Protein AF-0000000071818878 (afdb_homodimer)

Foldseek 3Di:
DPDQPQAFQLVVCVVVVADDPVLLVLQLLLVLVVLVVCVVQQKAQQADDRNQWTWHADDDPDDSNRTHIDGHDSPVMDHAPPPAWDQAADYDLLQFALCSVVSHTDGNLRVLSSSLQRLQCNHRVDGQFDDPDSVVSNVVLVVDPWRQGDDDPPDDPLSNVSSRQSNTNDSVSHDDSVRSNVSD/DPDQPQAFQLVVCVVVVADDPVLLVLQLLLVLVVLVVCVVQQKAQQADDRNQWTWHADDDPDDSNRTHIDGHDSPVMDHAPPPAWDQAADYDLLQFALCSVVSHTDGNLRVLSSSLQRLQCNHRVDGQFDDPDSVVSNVVLVVDPWRQGDDDPPDDPLSNVSSRQSNTNDSVSHDDSVRSNVSD

Structure (mmCIF, N/CA/C/O backbone):
data_AF-0000000071818878-model_v1
#
loop_
_entity.id
_entity.type
_entity.pdbx_description
1 polymer 'Protein kinase domain-containing protein'
#
loop_
_atom_site.group_PDB
_atom_site.id
_atom_site.type_symbol
_atom_site.label_atom_id
_atom_site.label_alt_id
_atom_site.label_comp_id
_atom_site.label_asym_id
_atom_site.label_entity_id
_atom_site.label_seq_id
_atom_site.pdbx_PDB_ins_code
_atom_site.Cartn_x
_atom_site.Cartn_y
_atom_site.Cartn_z
_atom_site.occupancy
_atom_site.B_iso_or_equiv
_atom_site.auth_seq_id
_atom_site.auth_comp_id
_atom_site.auth_asym_id
_atom_site.auth_atom_id
_atom_site.pdbx_PDB_model_num
ATOM 1 N N . LEU A 1 1 ? -0.279 2.195 26.828 1 41.28 1 LEU A N 1
ATOM 2 C CA . LEU A 1 1 ? -1.129 2.705 25.766 1 41.28 1 LEU A CA 1
ATOM 3 C C . LEU A 1 1 ? -1.953 3.895 26.25 1 41.28 1 LEU A C 1
ATOM 5 O O . LEU A 1 1 ? -2.756 3.766 27.172 1 41.28 1 LEU A O 1
ATOM 9 N N . GLN A 1 2 ? -1.245 5.055 26.281 1 55.84 2 GLN A N 1
ATOM 10 C CA . GLN A 1 2 ? -2.021 6.195 26.75 1 55.84 2 GLN A CA 1
ATOM 11 C C . GLN A 1 2 ? -3.324 6.34 25.969 1 55.84 2 GLN A C 1
ATOM 13 O O . GLN A 1 2 ? -3.326 6.254 24.734 1 55.84 2 GLN A O 1
ATOM 18 N N . PHE A 1 3 ? -4.379 6.047 26.641 1 70.12 3 PHE A N 1
ATOM 19 C CA . PHE A 1 3 ? -5.723 6.219 26.109 1 70.12 3 PHE A CA 1
ATOM 20 C C . PHE A 1 3 ? -5.918 7.629 25.562 1 70.12 3 PHE A C 1
ATOM 22 O O . PHE A 1 3 ? -5.559 8.609 26.234 1 70.12 3 PHE A O 1
ATOM 29 N N . CYS A 1 4 ? -5.977 7.746 24.25 1 79.94 4 CYS A N 1
ATOM 30 C CA . CYS A 1 4 ? -6.324 9.023 23.625 1 79.94 4 CYS A CA 1
ATOM 31 C C . CYS A 1 4 ? -7.836 9.219 23.609 1 79.94 4 CYS A C 1
ATOM 33 O O . CYS A 1 4 ? -8.57 8.375 23.094 1 79.94 4 CYS A O 1
ATOM 35 N N . ASN A 1 5 ? -8.258 10.273 24.281 1 84.94 5 ASN A N 1
ATOM 36 C CA . ASN A 1 5 ? -9.688 10.508 24.469 1 84.94 5 ASN A CA 1
ATOM 37 C C . ASN A 1 5 ? -10.203 11.617 23.562 1 84.94 5 ASN A C 1
ATOM 39 O O . ASN A 1 5 ? -11.359 12.023 23.672 1 84.94 5 ASN A O 1
ATOM 43 N N . GLY A 1 6 ? -9.414 12.156 22.672 1 90.06 6 GLY A N 1
ATOM 44 C CA . GLY A 1 6 ? -9.789 13.273 21.828 1 90.06 6 GLY A CA 1
ATOM 45 C C . GLY A 1 6 ? -10.094 12.867 20.391 1 90.06 6 GLY A C 1
ATOM 46 O O . GLY A 1 6 ? -10.391 13.719 19.547 1 90.06 6 GLY A O 1
ATOM 47 N N . GLY A 1 7 ? -10.062 11.586 20.109 1 94.38 7 GLY A N 1
ATOM 48 C CA . GLY A 1 7 ? -10.164 11.172 18.719 1 94.38 7 GLY A CA 1
ATOM 49 C C . GLY A 1 7 ? -8.898 11.43 17.938 1 94.38 7 GLY A C 1
ATOM 50 O O . GLY A 1 7 ? -7.816 11.555 18.5 1 94.38 7 GLY A O 1
ATOM 51 N N . ASP A 1 8 ? -9.094 11.422 16.625 1 97.38 8 ASP A N 1
ATOM 52 C CA . ASP A 1 8 ? -7.926 11.68 15.781 1 97.38 8 ASP A CA 1
ATOM 53 C C . ASP A 1 8 ? -8.008 13.062 15.148 1 97.38 8 ASP A C 1
ATOM 55 O O . ASP A 1 8 ? -8.984 13.789 15.352 1 97.38 8 ASP A O 1
ATOM 59 N N . LEU A 1 9 ? -7.004 13.453 14.484 1 98.12 9 LEU A N 1
ATOM 60 C CA . LEU A 1 9 ? -6.906 14.789 13.898 1 98.12 9 LEU A CA 1
ATOM 61 C C . LEU A 1 9 ? -7.988 15 12.844 1 98.12 9 LEU A C 1
ATOM 63 O O . LEU A 1 9 ? -8.461 16.125 12.648 1 98.12 9 LEU A O 1
ATOM 67 N N . SER A 1 10 ? -8.352 13.914 12.125 1 97.62 10 SER A N 1
ATOM 68 C CA . SER A 1 10 ? -9.438 14.039 11.164 1 97.62 10 SER A CA 1
ATOM 69 C C . SER A 1 10 ? -10.734 14.461 11.852 1 97.62 10 SER A C 1
ATOM 71 O O . SER A 1 10 ? -11.438 15.352 11.367 1 97.62 10 SER A O 1
ATOM 73 N N . ASP A 1 11 ? -11.039 13.82 12.984 1 96.5 11 ASP A N 1
ATOM 74 C CA . ASP A 1 11 ? -12.203 14.195 13.781 1 96.5 11 ASP A CA 1
ATOM 75 C C . ASP A 1 11 ? -12.117 15.656 14.219 1 96.5 11 ASP A C 1
ATOM 77 O O . ASP A 1 11 ? -13.102 16.391 14.117 1 96.5 11 ASP A O 1
ATOM 81 N N . TYR A 1 12 ? -11.023 15.977 14.711 1 96.81 12 TYR A N 1
ATOM 82 C CA . TYR A 1 12 ? -10.781 17.328 15.211 1 96.81 12 TYR A CA 1
ATOM 83 C C . TYR A 1 12 ? -10.977 18.359 14.102 1 96.81 12 TYR A C 1
ATOM 85 O O . TYR A 1 12 ? -11.625 19.391 14.305 1 96.81 12 TYR A O 1
ATOM 93 N N . LEU A 1 13 ? -10.477 18.094 12.914 1 97.06 13 LEU A N 1
ATOM 94 C CA . LEU A 1 13 ? -10.57 18.984 11.758 1 97.06 13 LEU A CA 1
ATOM 95 C C . LEU A 1 13 ? -12.016 19.078 11.273 1 97.06 13 LEU A C 1
ATOM 97 O O . LEU A 1 13 ? -12.453 20.156 10.844 1 97.06 13 LEU A O 1
ATOM 101 N N . GLN A 1 14 ? -12.625 17.953 11.289 1 95.94 14 GLN A N 1
ATOM 102 C CA . GLN A 1 14 ? -14.023 17.969 10.891 1 95.94 14 GLN A CA 1
ATOM 103 C C . GLN A 1 14 ? -14.836 18.906 11.773 1 95.94 14 GLN A C 1
ATOM 105 O O . GLN A 1 14 ? -15.727 19.625 11.289 1 95.94 14 GLN A O 1
ATOM 110 N N . ASP A 1 15 ? -14.508 18.922 13.008 1 95.88 15 ASP A N 1
ATOM 111 C CA . ASP A 1 15 ? -15.195 19.766 13.977 1 95.88 15 ASP A CA 1
ATOM 112 C C . ASP A 1 15 ? -14.836 21.234 13.781 1 95.88 15 ASP A C 1
ATOM 114 O O . ASP A 1 15 ? -15.695 22.109 13.883 1 95.88 15 ASP A O 1
ATOM 118 N N . LYS A 1 16 ? -13.617 21.516 13.477 1 97.06 16 LYS A N 1
ATOM 119 C CA . LYS A 1 16 ? -13.109 22.891 13.477 1 97.06 16 LYS A CA 1
ATOM 120 C C . LYS A 1 16 ? -13.172 23.5 12.078 1 97.06 16 LYS A C 1
ATOM 122 O O . LYS A 1 16 ? -13.148 24.719 11.93 1 97.06 16 LYS A O 1
ATOM 127 N N . GLY A 1 17 ? -13.188 22.641 11.07 1 97.44 17 GLY A N 1
ATOM 128 C CA . GLY A 1 17 ? -13.062 23.094 9.695 1 97.44 17 GLY A CA 1
ATOM 129 C C . GLY A 1 17 ? -11.633 23.359 9.273 1 97.44 17 GLY A C 1
ATOM 130 O O . GLY A 1 17 ? -11.102 22.656 8.406 1 97.44 17 GLY A O 1
ATOM 131 N N . THR A 1 18 ? -11.031 24.344 9.922 1 98.25 18 THR A N 1
ATOM 132 C CA . THR A 1 18 ? -9.617 24.672 9.773 1 98.25 18 THR A CA 1
ATOM 133 C C . THR A 1 18 ? -8.977 24.953 11.133 1 98.25 18 THR A C 1
ATOM 135 O O . THR A 1 18 ? -9.672 25.031 12.141 1 98.25 18 THR A O 1
ATOM 138 N N . LEU A 1 19 ? -7.691 25.016 11.094 1 98.31 19 LEU A N 1
ATOM 139 C CA . LEU A 1 19 ? -6.961 25.328 12.32 1 98.31 19 LEU A CA 1
ATOM 140 C C . LEU A 1 19 ? -6.16 26.625 12.148 1 98.31 19 LEU A C 1
ATOM 142 O O . LEU A 1 19 ? -5.707 26.938 11.047 1 98.31 19 LEU A O 1
ATOM 146 N N . SER A 1 20 ? -5.973 27.297 13.273 1 98.12 20 SER A N 1
ATOM 147 C CA . SER A 1 20 ? -5.094 28.469 13.266 1 98.12 20 SER A CA 1
ATOM 148 C C . SER A 1 20 ? -3.641 28.062 13.055 1 98.12 20 SER A C 1
ATOM 150 O O . SER A 1 20 ? -3.254 26.938 13.375 1 98.12 20 SER A O 1
ATOM 152 N N . GLU A 1 21 ? -2.887 28.953 12.531 1 97.88 21 GLU A N 1
ATOM 153 C CA . GLU A 1 21 ? -1.468 28.672 12.336 1 97.88 21 GLU A CA 1
ATOM 154 C C . GLU A 1 21 ? -0.782 28.359 13.664 1 97.88 21 GLU A C 1
ATOM 156 O O . GLU A 1 21 ? 0.142 27.547 13.711 1 97.88 21 GLU A O 1
ATOM 161 N N . GLU A 1 22 ? -1.217 29.016 14.664 1 97.12 22 GLU A N 1
ATOM 162 C CA . GLU A 1 22 ? -0.656 28.75 15.992 1 97.12 22 GLU A CA 1
ATOM 163 C C . GLU 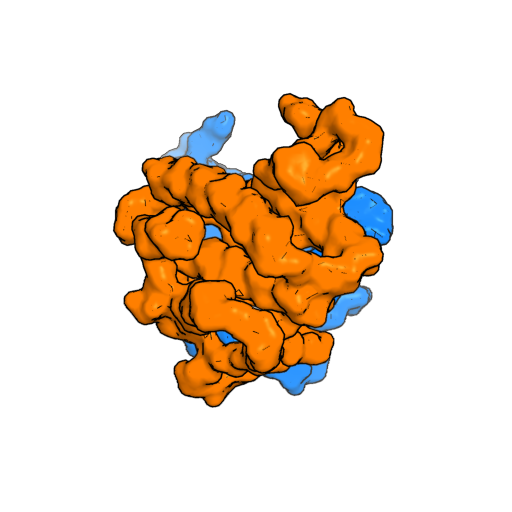A 1 22 ? -0.9 27.297 16.422 1 97.12 22 GLU A C 1
ATOM 165 O O . GLU A 1 22 ? 0.01 26.625 16.906 1 97.12 22 GLU A O 1
ATOM 170 N N . THR A 1 23 ? -2.117 26.828 16.25 1 97.88 23 THR A N 1
ATOM 171 C CA . THR A 1 23 ? -2.459 25.438 16.562 1 97.88 23 THR A CA 1
ATOM 172 C C . THR A 1 23 ? -1.651 24.484 15.688 1 97.88 23 THR A C 1
ATOM 174 O O . THR A 1 23 ? -1.087 23.516 16.188 1 97.88 23 THR A O 1
ATOM 177 N N . ILE A 1 24 ? -1.578 24.828 14.414 1 98.12 24 ILE A N 1
ATOM 178 C CA . ILE A 1 24 ? -0.831 24 13.469 1 98.12 24 ILE A CA 1
ATOM 179 C C . ILE A 1 24 ? 0.625 23.891 13.922 1 98.12 24 ILE A C 1
ATOM 181 O O . ILE A 1 24 ? 1.188 22.797 13.969 1 98.12 24 ILE A O 1
ATOM 185 N N . ARG A 1 25 ? 1.175 24.984 14.281 1 96 25 ARG A N 1
ATOM 186 C CA . ARG A 1 25 ? 2.566 25.016 14.719 1 96 25 ARG A CA 1
ATOM 187 C C . ARG A 1 25 ? 2.758 24.172 15.977 1 96 25 ARG A C 1
ATOM 189 O O . ARG A 1 25 ? 3.742 23.438 16.094 1 96 25 ARG A O 1
ATOM 196 N N . THR A 1 26 ? 1.869 24.266 16.875 1 96.69 26 THR A N 1
ATOM 197 C CA . THR A 1 26 ? 1.923 23.484 18.109 1 96.69 26 THR A CA 1
ATOM 198 C C . THR A 1 26 ? 1.902 21.984 17.812 1 96.69 26 THR A C 1
ATOM 200 O O . THR A 1 26 ? 2.713 21.234 18.344 1 96.69 26 THR A O 1
ATOM 203 N N . PHE A 1 27 ? 1.017 21.578 16.953 1 97.31 27 PHE A N 1
ATOM 204 C CA . PHE A 1 27 ? 0.9 20.172 16.594 1 97.31 27 PHE A CA 1
ATOM 205 C C . PHE A 1 27 ? 2.125 19.719 15.812 1 97.31 27 PHE A C 1
ATOM 207 O O . PHE A 1 27 ? 2.652 18.625 16.062 1 97.31 27 PHE A O 1
ATOM 214 N N . LEU A 1 28 ? 2.58 20.578 14.922 1 96.31 28 LEU A N 1
ATOM 215 C CA . LEU A 1 28 ? 3.693 20.219 14.047 1 96.31 28 LEU A CA 1
ATOM 216 C C . LEU A 1 28 ? 4.969 20.016 14.859 1 96.31 28 LEU A C 1
ATOM 218 O O . LEU A 1 28 ? 5.797 19.172 14.516 1 96.31 28 LEU A O 1
ATOM 222 N N . LYS A 1 29 ? 5.188 20.812 15.852 1 95.62 29 LYS A N 1
ATOM 223 C CA . LYS A 1 29 ? 6.355 20.641 16.719 1 95.62 29 LYS A CA 1
ATOM 224 C C . LYS A 1 29 ? 6.371 19.25 17.344 1 95.62 29 LYS A C 1
ATOM 226 O O . LYS A 1 29 ? 7.418 18.594 17.391 1 95.62 29 LYS A O 1
ATOM 231 N N . GLN A 1 30 ? 5.246 18.781 17.781 1 96.31 30 GLN A N 1
ATOM 232 C CA . GLN A 1 30 ? 5.137 17.453 18.375 1 96.31 30 GLN A CA 1
ATOM 233 C C . GLN A 1 30 ? 5.355 16.359 17.328 1 96.31 30 GLN A C 1
ATOM 235 O O . GLN A 1 30 ? 6.086 15.398 17.562 1 96.31 30 GLN A O 1
ATOM 240 N N . ILE A 1 31 ? 4.754 16.562 16.188 1 96.88 31 ILE A N 1
ATOM 241 C CA . ILE A 1 31 ? 4.879 15.594 15.109 1 96.88 31 ILE A CA 1
ATOM 242 C C . ILE A 1 31 ? 6.336 15.508 14.656 1 96.88 31 ILE A C 1
ATOM 244 O O . ILE A 1 31 ? 6.863 14.422 14.422 1 96.88 31 ILE A O 1
ATOM 248 N N . ALA A 1 32 ? 6.938 16.703 14.57 1 95.81 32 ALA A N 1
ATOM 249 C CA . ALA A 1 32 ? 8.344 16.75 14.164 1 95.81 32 ALA A CA 1
ATOM 250 C C . ALA A 1 32 ? 9.219 15.961 15.141 1 95.81 32 ALA A C 1
ATOM 252 O O . ALA A 1 32 ? 10.125 15.242 14.719 1 95.81 32 ALA A O 1
ATOM 253 N N . SER A 1 33 ? 9.008 16.094 16.359 1 95.12 33 SER A N 1
ATOM 254 C CA . SER A 1 33 ? 9.773 15.359 17.375 1 95.12 33 SER A CA 1
ATOM 255 C C . SER A 1 33 ? 9.594 13.852 17.219 1 95.12 33 SER A C 1
ATOM 257 O O . SER A 1 33 ? 10.57 13.102 17.25 1 95.12 33 SER A O 1
ATOM 259 N N . ALA A 1 34 ? 8.336 13.469 17.062 1 95.81 34 ALA A N 1
ATOM 260 C CA . ALA A 1 34 ? 8.047 12.055 16.859 1 95.81 34 ALA A CA 1
ATOM 261 C C . ALA A 1 34 ? 8.703 11.523 15.594 1 95.81 34 ALA A C 1
ATOM 263 O O . ALA A 1 34 ? 9.297 10.445 15.594 1 95.81 34 ALA A O 1
ATOM 264 N N . MET A 1 35 ? 8.664 12.297 14.547 1 95.69 35 MET A N 1
ATOM 265 C CA . MET A 1 35 ? 9.227 11.906 13.258 1 95.69 35 MET A CA 1
ATOM 266 C C . MET A 1 35 ? 10.742 11.781 13.344 1 95.69 35 MET A C 1
ATOM 268 O O . MET A 1 35 ? 11.336 10.914 12.695 1 95.69 35 MET A O 1
ATOM 272 N N . ARG A 1 36 ? 11.32 12.656 14.055 1 93.31 36 ARG A N 1
ATOM 273 C CA . ARG A 1 36 ? 12.766 12.586 14.242 1 93.31 36 ARG A CA 1
ATOM 274 C C . ARG A 1 36 ? 13.172 11.281 14.914 1 93.31 36 ARG A C 1
ATOM 276 O O . ARG A 1 36 ? 14.172 10.664 14.531 1 93.31 36 ARG A O 1
ATOM 283 N N . ILE A 1 37 ? 12.43 10.867 15.875 1 94.81 37 ILE A N 1
ATOM 284 C CA . ILE A 1 37 ? 12.703 9.609 16.562 1 94.81 37 ILE A CA 1
ATOM 285 C C . ILE A 1 37 ? 12.57 8.445 15.586 1 94.81 37 ILE A C 1
ATOM 287 O O . ILE A 1 37 ? 13.453 7.578 15.523 1 94.81 37 ILE A O 1
ATOM 291 N N . LEU A 1 38 ? 11.5 8.43 14.805 1 95.75 38 LEU A N 1
ATOM 292 C CA . LEU A 1 38 ? 11.312 7.371 13.812 1 95.75 38 LEU A CA 1
ATOM 293 C C . LEU A 1 38 ? 12.461 7.348 12.82 1 95.75 38 LEU A C 1
ATOM 295 O O . LEU A 1 38 ? 13.016 6.285 12.523 1 95.75 38 LEU A O 1
ATOM 299 N N . HIS A 1 39 ? 12.781 8.492 12.352 1 94.06 39 HIS A N 1
ATOM 300 C CA . HIS A 1 39 ? 13.852 8.609 11.359 1 94.06 39 HIS A CA 1
ATOM 301 C C . HIS A 1 39 ? 15.18 8.102 11.914 1 94.06 39 HIS A C 1
ATOM 303 O O . HIS A 1 39 ? 15.922 7.406 11.211 1 94.06 39 HIS A O 1
ATOM 309 N N . SER A 1 40 ? 15.469 8.445 13.094 1 94.44 40 SER A N 1
ATOM 310 C CA . SER A 1 40 ? 16.734 8.047 13.711 1 94.44 40 SER A CA 1
ATOM 311 C C . SER A 1 40 ? 16.812 6.535 13.867 1 94.44 40 SER A C 1
ATOM 313 O O . SER A 1 40 ? 17.906 5.977 13.93 1 94.44 40 SER A O 1
ATOM 315 N N . LYS A 1 41 ? 15.695 5.895 13.93 1 95.56 41 LYS A N 1
ATOM 316 C CA . LYS A 1 41 ? 15.641 4.441 14.086 1 95.56 41 LYS A CA 1
ATOM 317 C C . LYS A 1 41 ? 15.492 3.752 12.727 1 95.56 41 LYS A C 1
ATOM 319 O O . LYS A 1 41 ? 15.359 2.529 12.664 1 95.56 41 LYS A O 1
ATOM 324 N N . GLY A 1 42 ? 15.359 4.578 11.641 1 95.69 42 GLY A N 1
ATOM 325 C CA . GLY A 1 42 ? 15.219 4.031 10.305 1 95.69 42 GLY A CA 1
ATOM 326 C C . GLY A 1 42 ? 13.805 3.561 9.992 1 95.69 42 GLY A C 1
ATOM 327 O O . GLY A 1 42 ? 13.609 2.691 9.141 1 95.69 42 GLY A O 1
ATOM 328 N N . ILE A 1 43 ? 12.852 4.109 10.719 1 96.75 43 ILE A N 1
ATOM 329 C CA . ILE A 1 43 ? 11.461 3.686 10.547 1 96.75 43 ILE A CA 1
ATOM 330 C C . ILE A 1 43 ? 10.742 4.648 9.602 1 96.75 43 ILE A C 1
ATOM 332 O O . ILE A 1 43 ? 10.781 5.863 9.797 1 96.75 43 ILE A O 1
ATOM 336 N N . ILE A 1 44 ? 10.156 4.141 8.594 1 97.12 44 ILE A N 1
ATOM 337 C CA . ILE A 1 44 ? 9.234 4.883 7.738 1 97.12 44 ILE A CA 1
ATOM 338 C C . ILE A 1 44 ? 7.797 4.465 8.047 1 97.12 44 ILE A C 1
ATOM 340 O O . ILE A 1 44 ? 7.5 3.273 8.148 1 97.12 44 ILE A O 1
ATOM 344 N N . HIS A 1 45 ? 6.902 5.395 8.266 1 97.69 45 HIS A N 1
ATOM 345 C CA . HIS A 1 45 ? 5.531 5.102 8.68 1 97.69 45 HIS A CA 1
ATOM 346 C C . HIS A 1 45 ? 4.695 4.621 7.496 1 97.69 45 HIS A C 1
ATOM 348 O O . HIS A 1 45 ? 4.027 3.588 7.586 1 97.69 45 HIS A O 1
ATOM 354 N N . ARG A 1 46 ? 4.715 5.414 6.359 1 96.94 46 ARG A N 1
ATOM 355 C CA . ARG A 1 46 ? 4.191 5.078 5.039 1 96.94 46 ARG A CA 1
ATOM 356 C C . ARG A 1 46 ? 2.674 5.238 4.996 1 96.94 46 ARG A C 1
ATOM 358 O O . ARG A 1 46 ? 2.045 4.969 3.969 1 96.94 46 ARG A O 1
ATOM 365 N N . ASP A 1 47 ? 2.033 5.789 6.055 1 96.81 47 ASP A N 1
ATOM 366 C CA . ASP A 1 47 ? 0.601 6.066 6.027 1 96.81 47 ASP A CA 1
ATOM 367 C C . ASP A 1 47 ? 0.242 7.188 7.004 1 96.81 47 ASP A C 1
ATOM 369 O O . ASP A 1 47 ? -0.748 7.094 7.73 1 96.81 47 ASP A O 1
ATOM 373 N N . LEU A 1 48 ? 1.049 8.195 7.074 1 97.94 48 LEU A N 1
ATOM 374 C CA . LEU A 1 48 ? 0.709 9.383 7.852 1 97.94 48 LEU A CA 1
ATOM 375 C C . LEU A 1 48 ? -0.466 10.125 7.223 1 97.94 48 LEU A C 1
ATOM 377 O O . LEU A 1 48 ? -0.459 10.406 6.023 1 97.94 48 LEU A O 1
ATOM 381 N N . LYS A 1 49 ? -1.411 10.289 7.996 1 97.69 49 LYS A N 1
ATOM 382 C CA . LYS A 1 49 ? -2.654 10.977 7.664 1 97.69 49 LYS A CA 1
ATOM 383 C C . LYS A 1 49 ? -3.377 11.445 8.93 1 97.69 49 LYS A C 1
ATOM 385 O O . LYS A 1 49 ? -3.035 11.016 10.031 1 97.69 49 LYS A O 1
ATOM 390 N N . PRO A 1 50 ? -4.375 12.367 8.789 1 98.31 50 PRO A N 1
ATOM 391 C CA . PRO A 1 50 ? -5.031 12.891 9.992 1 98.31 50 PRO A CA 1
ATOM 392 C C . PRO A 1 50 ? -5.652 11.789 10.852 1 98.31 50 PRO A C 1
ATOM 394 O O . PRO A 1 50 ? -5.637 11.883 12.086 1 98.31 50 PRO A O 1
ATOM 397 N N . GLN A 1 51 ? -6.078 10.695 10.195 1 96.69 51 GLN A N 1
ATOM 398 C CA . GLN A 1 51 ? -6.734 9.609 10.914 1 96.69 51 GLN A CA 1
ATOM 399 C C . GLN A 1 51 ? -5.742 8.852 11.797 1 96.69 51 GLN A C 1
ATOM 401 O O . GLN A 1 51 ? -6.145 8.141 12.719 1 96.69 51 GLN A O 1
ATOM 406 N N . ASN A 1 52 ? -4.445 8.992 11.461 1 96.94 52 ASN A N 1
ATOM 407 C CA . ASN A 1 52 ? -3.426 8.266 12.211 1 96.94 52 ASN A CA 1
ATOM 408 C C . ASN A 1 52 ? -2.689 9.172 13.188 1 96.94 52 ASN A C 1
ATOM 410 O O . ASN A 1 52 ? -1.598 8.836 13.648 1 96.94 52 ASN A O 1
ATOM 414 N N . LEU A 1 53 ? -3.219 10.344 13.508 1 98.19 53 LEU A N 1
ATOM 415 C CA . LEU A 1 53 ? -2.736 11.273 14.523 1 98.19 53 LEU A CA 1
ATOM 416 C C . LEU A 1 53 ? -3.77 11.453 15.633 1 98.19 53 LEU A C 1
ATOM 418 O O . LEU A 1 53 ? -4.742 12.195 15.469 1 98.19 53 LEU A O 1
ATOM 422 N N . LEU A 1 54 ? -3.484 10.797 16.781 1 97.44 54 LEU A N 1
ATOM 423 C CA . LEU A 1 54 ? -4.426 10.805 17.891 1 97.44 54 LEU A CA 1
ATOM 424 C C . LEU A 1 54 ? -4.227 12.031 18.766 1 97.44 54 LEU A C 1
ATOM 426 O O . LEU A 1 54 ? -3.096 12.484 18.969 1 97.44 54 LEU A O 1
ATOM 430 N N . LEU A 1 55 ? -5.309 12.531 19.203 1 97.31 55 LEU A N 1
ATOM 431 C CA . LEU A 1 55 ? -5.285 13.656 20.125 1 97.31 55 LEU A CA 1
ATOM 432 C C . LEU A 1 55 ? -5.57 13.18 21.547 1 97.31 55 LEU A C 1
ATOM 434 O O . LEU A 1 55 ? -6.59 12.539 21.797 1 97.31 55 LEU A O 1
ATOM 438 N N . CYS A 1 56 ? -4.594 13.562 22.406 1 96.5 56 CYS A N 1
ATOM 439 C CA . CYS A 1 56 ? -4.707 13.172 23.797 1 96.5 56 CYS A CA 1
ATOM 440 C C . CYS A 1 56 ? -4.676 14.391 24.719 1 96.5 56 CYS A C 1
ATOM 442 O O . CYS A 1 56 ? -3.867 15.297 24.516 1 96.5 56 CYS A O 1
ATOM 444 N N . TYR A 1 57 ? -5.598 14.398 25.609 1 95.12 57 TYR A N 1
ATOM 445 C CA . TYR A 1 57 ? -5.598 15.461 26.594 1 95.12 57 TYR A CA 1
ATOM 446 C C . TYR A 1 57 ? -6.262 15 27.891 1 95.12 57 TYR A C 1
ATOM 448 O O . TYR A 1 57 ? -7.035 14.039 27.891 1 95.12 57 TYR A O 1
ATOM 456 N N . ASN A 1 58 ? -5.902 15.703 29.016 1 93 58 ASN A N 1
ATOM 457 C CA . ASN A 1 58 ? -6.391 15.297 30.328 1 93 58 ASN A CA 1
ATOM 458 C C . ASN A 1 58 ? -7.262 16.375 30.969 1 93 58 ASN A C 1
ATOM 460 O O . ASN A 1 58 ? -7.559 16.312 32.156 1 93 58 ASN A O 1
ATOM 464 N N . VAL A 1 59 ? -7.59 17.359 30.25 1 92.88 59 VAL A N 1
ATOM 465 C CA . VAL A 1 59 ? -8.43 18.422 30.781 1 92.88 59 VAL A CA 1
ATOM 466 C C . VAL A 1 59 ? -9.742 18.484 30 1 92.88 59 VAL A C 1
ATOM 468 O O . VAL A 1 59 ? -9.82 18.016 28.859 1 92.88 59 VAL A O 1
ATOM 471 N N . LYS A 1 60 ? -10.742 19.047 30.781 1 89 60 LYS A N 1
ATOM 472 C CA . LYS A 1 60 ? -12.016 19.297 30.125 1 89 60 LYS A CA 1
ATOM 473 C C . LYS A 1 60 ? -11.922 20.484 29.172 1 89 60 LYS A C 1
ATOM 475 O O . LYS A 1 60 ? -11.305 21.5 29.516 1 89 60 LYS A O 1
ATOM 480 N N . ASN A 1 61 ? -12.227 20.406 27.969 1 91.69 61 ASN A N 1
ATOM 481 C CA . ASN A 1 61 ? -12.219 21.469 26.969 1 91.69 61 ASN A CA 1
ATOM 482 C C . ASN A 1 61 ? -10.805 21.922 26.656 1 91.69 61 ASN A C 1
ATOM 484 O O . ASN A 1 61 ? -10.445 23.078 26.906 1 91.69 61 ASN A O 1
ATOM 488 N N . PRO A 1 62 ? -10.078 21.188 26.188 1 95.38 62 PRO A N 1
ATOM 489 C CA . PRO A 1 62 ? -8.656 21.469 25.984 1 95.38 62 PRO A CA 1
ATOM 490 C C . PRO A 1 62 ? -8.414 22.578 24.969 1 95.38 62 PRO A C 1
ATOM 492 O O . PRO A 1 62 ? -9.133 22.688 23.969 1 95.38 62 PRO A O 1
ATOM 495 N N . THR A 1 63 ? -7.422 23.438 25.375 1 95.81 63 THR A N 1
ATOM 496 C CA . THR A 1 63 ? -6.844 24.312 24.359 1 95.81 63 THR A CA 1
ATOM 497 C C . THR A 1 63 ? -5.824 23.547 23.516 1 95.81 63 THR A C 1
ATOM 499 O O . THR A 1 63 ? -5.406 22.453 23.875 1 95.81 63 THR A O 1
ATOM 502 N N . PRO A 1 64 ? -5.457 24.062 22.375 1 95.38 64 PRO A N 1
ATOM 503 C CA . PRO A 1 64 ? -4.465 23.375 21.547 1 95.38 64 PRO A CA 1
ATOM 504 C C . PRO A 1 64 ? -3.178 23.062 22.312 1 95.38 64 PRO A C 1
ATOM 506 O O . PRO A 1 64 ? -2.557 22.031 22.094 1 95.38 64 PRO A O 1
ATOM 509 N N . SER A 1 65 ? -2.865 23.938 23.203 1 95.38 65 SER A N 1
ATOM 510 C CA . SER A 1 65 ? -1.643 23.734 23.984 1 95.38 65 SER A CA 1
ATOM 511 C C . SER A 1 65 ? -1.786 22.578 24.953 1 95.38 65 SER A C 1
ATOM 513 O O . SER A 1 65 ? -0.789 22.047 25.453 1 95.38 65 SER A O 1
ATOM 515 N N . ASP A 1 66 ? -3.021 22.109 25.203 1 96.38 66 ASP A N 1
ATOM 516 C CA . ASP A 1 66 ? -3.297 21 26.109 1 96.38 66 ASP A CA 1
ATOM 517 C C . ASP A 1 66 ? -3.275 19.672 25.359 1 96.38 66 ASP A C 1
ATOM 519 O O . ASP A 1 66 ? -3.246 18.594 25.984 1 96.38 66 ASP A O 1
ATOM 523 N N . ILE A 1 67 ? -3.27 19.797 24.125 1 97.06 67 ILE A N 1
ATOM 524 C CA . ILE A 1 67 ? -3.465 18.609 23.312 1 97.06 67 ILE A CA 1
ATOM 525 C C . ILE A 1 67 ? -2.111 17.984 22.953 1 97.06 67 ILE A C 1
ATOM 527 O O . ILE A 1 67 ? -1.218 18.672 22.469 1 97.06 67 ILE A O 1
ATOM 531 N N . LYS A 1 68 ? -1.963 16.734 23.25 1 96.81 68 LYS A N 1
ATOM 532 C CA . LYS A 1 68 ? -0.813 15.93 22.828 1 96.81 68 LYS A CA 1
ATOM 533 C C . LYS A 1 68 ? -1.147 15.086 21.609 1 96.81 68 LYS A C 1
ATOM 535 O O . LYS A 1 68 ? -2.184 14.422 21.562 1 96.81 68 LYS A O 1
ATOM 540 N N . ILE A 1 69 ? -0.269 15.07 20.641 1 97.38 69 ILE A N 1
ATOM 541 C CA . ILE A 1 69 ? -0.446 14.305 19.406 1 97.38 69 ILE A CA 1
ATOM 542 C C . ILE A 1 69 ? 0.369 13.016 19.484 1 97.38 69 ILE A C 1
ATOM 544 O O . ILE A 1 69 ? 1.537 13.031 19.875 1 97.38 69 ILE A O 1
ATOM 548 N N . LYS A 1 70 ? -0.222 11.93 19.125 1 96.62 70 LYS A N 1
ATOM 549 C CA . LYS A 1 70 ? 0.475 10.648 19.047 1 96.62 70 LYS A CA 1
ATOM 550 C C . LYS A 1 70 ? 0.286 10.008 17.672 1 96.62 70 LYS A C 1
ATOM 552 O O . LYS A 1 70 ? -0.839 9.914 17.188 1 96.62 70 LYS A O 1
ATOM 557 N N . ILE A 1 71 ? 1.353 9.68 17.062 1 97.19 71 ILE A N 1
ATOM 558 C CA . ILE A 1 71 ? 1.279 8.945 15.805 1 97.19 71 ILE A CA 1
ATOM 559 C C . ILE A 1 71 ? 0.792 7.52 16.062 1 97.19 71 ILE A C 1
ATOM 561 O O . ILE A 1 71 ? 1.294 6.844 16.969 1 97.19 71 ILE A O 1
ATOM 565 N N . ALA A 1 72 ? -0.21 7.184 15.336 1 94.5 72 ALA A N 1
ATOM 566 C CA . ALA A 1 72 ? -0.791 5.859 15.531 1 94.5 72 ALA A CA 1
ATOM 567 C C . ALA A 1 72 ? -0.786 5.059 14.227 1 94.5 72 ALA A C 1
ATOM 569 O O . ALA A 1 72 ? -0.38 5.57 13.18 1 94.5 72 ALA A O 1
ATOM 570 N N . ASP A 1 73 ? -1.173 3.771 14.297 1 90.31 73 ASP A N 1
ATOM 571 C CA . ASP A 1 73 ? -1.319 2.838 13.188 1 90.31 73 ASP A CA 1
ATOM 572 C C . ASP A 1 73 ? 0.003 2.654 12.445 1 90.31 73 ASP A C 1
ATOM 574 O O . ASP A 1 73 ? 0.233 3.283 11.406 1 90.31 73 ASP A O 1
ATOM 578 N N . PHE A 1 74 ? 0.856 1.724 12.852 1 93.44 74 PHE A N 1
ATOM 579 C CA . PHE A 1 74 ? 2.137 1.406 12.227 1 93.44 74 PHE A CA 1
ATOM 580 C C . PHE A 1 74 ? 2.021 0.159 11.359 1 93.44 74 PHE A C 1
ATOM 582 O O . PHE A 1 74 ? 3.012 -0.54 11.133 1 93.44 74 PHE A O 1
ATOM 589 N N . GLY A 1 75 ? 0.886 -0.058 10.875 1 90.19 75 GLY A N 1
ATOM 590 C CA . GLY A 1 75 ? 0.596 -1.247 10.094 1 90.19 75 GLY A CA 1
ATOM 591 C C . GLY A 1 75 ? 1.381 -1.312 8.797 1 90.19 75 GLY A C 1
ATOM 592 O O . GLY A 1 75 ? 1.674 -2.398 8.297 1 90.19 75 GLY A O 1
ATOM 593 N N . PHE A 1 76 ? 1.77 -0.174 8.219 1 93 76 PHE A N 1
ATOM 594 C CA . PHE A 1 76 ? 2.523 -0.119 6.973 1 93 76 PHE A CA 1
ATOM 595 C C . PHE A 1 76 ? 3.986 0.219 7.238 1 93 76 PHE A C 1
ATOM 597 O O . PHE A 1 76 ? 4.801 0.235 6.312 1 93 76 PHE A O 1
ATOM 604 N N . ALA A 1 77 ? 4.277 0.405 8.5 1 95.06 77 ALA A N 1
ATOM 605 C CA . ALA A 1 77 ? 5.629 0.853 8.82 1 95.06 77 ALA A CA 1
ATOM 606 C C . ALA A 1 77 ? 6.652 -0.245 8.547 1 95.06 77 ALA A C 1
ATOM 608 O O . ALA A 1 77 ? 6.32 -1.433 8.57 1 95.06 77 ALA A O 1
ATOM 609 N N . ARG A 1 78 ? 7.809 0.158 8.242 1 93.19 78 ARG A N 1
ATOM 610 C CA . ARG A 1 78 ? 8.922 -0.77 8.078 1 93.19 78 ARG A CA 1
ATOM 611 C C . ARG A 1 78 ? 10.242 -0.121 8.484 1 93.19 78 ARG A C 1
ATOM 613 O O . ARG A 1 78 ? 10.359 1.106 8.484 1 93.19 78 ARG A O 1
ATOM 620 N N . ILE A 1 79 ? 11.141 -0.92 8.859 1 94.25 79 ILE A N 1
ATOM 621 C CA . ILE A 1 79 ? 12.5 -0.456 9.133 1 94.25 79 ILE A CA 1
ATOM 622 C C . ILE A 1 79 ? 13.305 -0.422 7.836 1 94.25 79 ILE A C 1
ATOM 624 O O . ILE A 1 79 ? 13.32 -1.398 7.082 1 94.25 79 ILE A O 1
ATOM 628 N N . LEU A 1 80 ? 13.812 0.667 7.57 1 93.31 80 LEU A N 1
ATOM 629 C CA . LEU A 1 80 ? 14.688 0.826 6.41 1 93.31 80 LEU A CA 1
ATOM 630 C C . LEU A 1 80 ? 16.141 0.99 6.844 1 93.31 80 LEU A C 1
ATOM 632 O O . LEU A 1 80 ? 16.547 2.072 7.277 1 93.31 80 LEU A O 1
ATOM 636 N N . PRO A 1 81 ? 16.844 -0.097 6.723 1 87.19 81 PRO A N 1
ATOM 637 C CA . PRO A 1 81 ? 18.281 0.073 6.992 1 87.19 81 PRO A CA 1
ATOM 638 C C . PRO A 1 81 ? 18.891 1.225 6.203 1 87.19 81 PRO A C 1
ATOM 640 O O . PRO A 1 81 ? 18.328 1.663 5.199 1 87.19 81 PRO A O 1
ATOM 643 N N . GLU A 1 82 ? 20.047 1.634 6.637 1 85.94 82 GLU A N 1
ATOM 644 C CA . GLU A 1 82 ? 20.734 2.746 5.988 1 85.94 82 GLU A CA 1
ATOM 645 C C . GLU A 1 82 ? 20.984 2.459 4.508 1 85.94 82 GLU A C 1
ATOM 647 O O . GLU A 1 82 ? 21.359 1.345 4.141 1 85.94 82 GLU A O 1
ATOM 652 N N . ASN A 1 83 ? 20.625 3.357 3.666 1 85.62 83 ASN A N 1
ATOM 653 C CA . ASN A 1 83 ? 20.875 3.316 2.229 1 85.62 83 ASN A CA 1
ATOM 654 C C . ASN A 1 83 ? 19.938 2.338 1.527 1 85.62 83 ASN A C 1
ATOM 656 O O . ASN A 1 83 ? 20.25 1.842 0.442 1 85.62 83 ASN A O 1
ATOM 660 N N . THR A 1 84 ? 18.969 1.98 2.254 1 90.25 84 THR A N 1
ATOM 661 C CA . THR A 1 84 ? 17.969 1.143 1.591 1 90.25 84 THR A CA 1
ATOM 662 C C . THR A 1 84 ? 16.703 1.938 1.296 1 90.25 84 THR A C 1
ATOM 664 O O . THR A 1 84 ? 16.5 3.01 1.864 1 90.25 84 THR A O 1
ATOM 667 N N . MET A 1 85 ? 16.016 1.441 0.26 1 90.88 85 MET A N 1
ATOM 668 C CA . MET A 1 85 ? 14.766 2.064 -0.17 1 90.88 85 MET A CA 1
ATOM 669 C C . MET A 1 85 ? 13.625 1.047 -0.187 1 90.88 85 MET A C 1
ATOM 671 O O . MET A 1 85 ? 13.867 -0.157 -0.296 1 90.88 85 MET A O 1
ATOM 675 N N . ALA A 1 86 ? 12.453 1.594 0.087 1 89.38 86 ALA A N 1
ATOM 676 C CA . ALA A 1 86 ? 11.266 0.757 -0.083 1 89.38 86 ALA A CA 1
ATOM 677 C C . ALA A 1 86 ? 10.82 0.724 -1.543 1 89.38 86 ALA A C 1
ATOM 679 O O . ALA A 1 86 ? 11.133 1.636 -2.312 1 89.38 86 ALA A O 1
ATOM 680 N N . ALA A 1 87 ? 10.07 -0.409 -1.945 1 84.62 87 ALA A N 1
ATOM 681 C CA . ALA A 1 87 ? 9.711 -0.548 -3.352 1 84.62 87 ALA A CA 1
ATOM 682 C C . ALA A 1 87 ? 8.242 -0.958 -3.502 1 84.62 87 ALA A C 1
ATOM 684 O O . ALA A 1 87 ? 7.773 -1.199 -4.613 1 84.62 87 ALA A O 1
ATOM 685 N N . THR A 1 88 ? 7.52 -1.037 -2.449 1 86.88 88 THR A N 1
ATOM 686 C CA . THR A 1 88 ? 6.109 -1.398 -2.5 1 86.88 88 THR A CA 1
ATOM 687 C C . THR A 1 88 ? 5.23 -0.15 -2.502 1 86.88 88 THR A C 1
ATOM 689 O O . THR A 1 88 ? 5.703 0.949 -2.209 1 86.88 88 THR A O 1
ATOM 692 N N . ILE A 1 89 ? 4.074 -0.345 -2.928 1 91.19 89 ILE A N 1
ATOM 693 C CA . ILE A 1 89 ? 3.092 0.728 -2.814 1 91.19 89 ILE A CA 1
ATOM 694 C C . ILE A 1 89 ? 2.221 0.502 -1.581 1 91.19 89 ILE A C 1
ATOM 696 O O . ILE A 1 89 ? 1.665 -0.583 -1.396 1 91.19 89 ILE A O 1
ATOM 700 N N . CYS A 1 90 ? 2.129 1.602 -0.763 1 93.12 90 CYS A N 1
ATOM 701 C CA . CYS A 1 90 ? 1.165 1.485 0.325 1 93.12 90 CYS A CA 1
ATOM 702 C C . CYS A 1 90 ? 0.817 2.855 0.894 1 93.12 90 CYS A C 1
ATOM 704 O O . CYS A 1 90 ? 1.579 3.811 0.734 1 93.12 90 CYS A O 1
ATOM 706 N N . GLY A 1 91 ? -0.37 2.887 1.456 1 93 91 GLY A N 1
ATOM 707 C CA . GLY A 1 91 ? -0.806 4.078 2.172 1 93 91 GLY A CA 1
ATOM 708 C C . GLY A 1 91 ? -2.164 4.578 1.72 1 93 91 GLY A C 1
ATOM 709 O O . GLY A 1 91 ? -2.918 3.852 1.07 1 93 91 GLY A O 1
ATOM 710 N N . SER A 1 92 ? -2.422 5.773 2.188 1 94 92 SER A N 1
ATOM 711 C CA . SER A 1 92 ? -3.641 6.484 1.819 1 94 92 SER A CA 1
ATOM 712 C C . SER A 1 92 ? -3.385 7.473 0.686 1 94 92 SER A C 1
ATOM 714 O O . SER A 1 92 ? -2.609 8.414 0.842 1 94 92 SER A O 1
ATOM 716 N N . PRO A 1 93 ? -4.07 7.406 -0.365 1 92.5 93 PRO A N 1
ATOM 717 C CA . PRO A 1 93 ? -3.711 8.086 -1.611 1 92.5 93 PRO A CA 1
ATOM 718 C C . PRO A 1 93 ? -3.635 9.602 -1.455 1 92.5 93 PRO A C 1
ATOM 720 O O . PRO A 1 93 ? -2.709 10.234 -1.969 1 92.5 93 PRO A O 1
ATOM 723 N N . LEU A 1 94 ? -4.492 10.195 -0.657 1 94.94 94 LEU A N 1
ATOM 724 C CA . LEU A 1 94 ? -4.547 11.648 -0.55 1 94.94 94 LEU A CA 1
ATOM 725 C C . LEU A 1 94 ? -3.322 12.188 0.181 1 94.94 94 LEU A C 1
ATOM 727 O O . LEU A 1 94 ? -3.027 13.383 0.108 1 94.94 94 LEU A O 1
ATOM 731 N N . TYR A 1 95 ? -2.594 11.297 0.832 1 97.06 95 TYR A N 1
ATOM 732 C CA . TYR A 1 95 ? -1.441 11.719 1.623 1 97.06 95 TYR A CA 1
ATOM 733 C C . TYR A 1 95 ? -0.177 11 1.169 1 97.06 95 TYR A C 1
ATOM 735 O O . TYR A 1 95 ? 0.875 11.125 1.8 1 97.06 95 TYR A O 1
ATOM 743 N N . MET A 1 96 ? -0.308 10.203 0.125 1 95.62 96 MET A N 1
ATOM 744 C CA . MET A 1 96 ? 0.791 9.398 -0.4 1 95.62 96 MET A CA 1
ATOM 745 C C . MET A 1 96 ? 1.691 10.227 -1.307 1 95.62 96 MET A C 1
ATOM 747 O O . MET A 1 96 ? 1.204 10.961 -2.168 1 95.62 96 MET A O 1
ATOM 751 N N . ALA A 1 97 ? 2.949 10.141 -1.107 1 97.12 97 ALA A N 1
ATOM 752 C CA . ALA A 1 97 ? 3.918 10.867 -1.921 1 97.12 97 ALA A CA 1
ATOM 753 C C . ALA A 1 97 ? 3.912 10.367 -3.361 1 97.12 97 ALA A C 1
ATOM 755 O O . ALA A 1 97 ? 3.701 9.18 -3.611 1 97.12 97 ALA A O 1
ATOM 756 N N . PRO A 1 98 ? 4.18 11.266 -4.312 1 95.25 98 PRO A N 1
ATOM 757 C CA . PRO A 1 98 ? 4.168 10.883 -5.727 1 95.25 98 PRO A CA 1
ATOM 758 C C . PRO A 1 98 ? 5.102 9.711 -6.027 1 95.25 98 PRO A C 1
ATOM 760 O O . PRO A 1 98 ? 4.758 8.828 -6.82 1 95.25 98 PRO A O 1
ATOM 763 N N . GLU A 1 99 ? 6.254 9.648 -5.336 1 94.88 99 GLU A N 1
ATOM 764 C CA . GLU A 1 99 ? 7.234 8.602 -5.633 1 94.88 99 GLU A CA 1
ATOM 765 C C . GLU A 1 99 ? 6.762 7.242 -5.121 1 94.88 99 GLU A C 1
ATOM 767 O O . GLU A 1 99 ? 7.238 6.203 -5.582 1 94.88 99 GLU A O 1
ATOM 772 N N . VAL A 1 100 ? 5.883 7.207 -4.168 1 93.25 100 VAL A N 1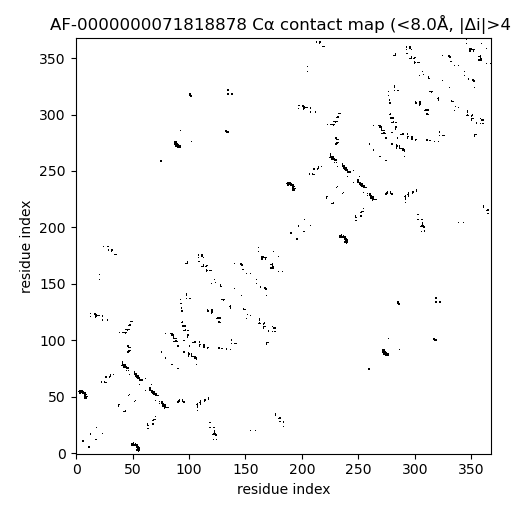
ATOM 773 C CA . VAL A 1 100 ? 5.336 5.941 -3.682 1 93.25 100 VAL A CA 1
ATOM 774 C C . VAL A 1 100 ? 4.375 5.359 -4.715 1 93.25 100 VAL A C 1
ATOM 776 O O . VAL A 1 100 ? 4.398 4.16 -4.988 1 93.25 100 VAL A O 1
ATOM 779 N N . PHE A 1 101 ? 3.574 6.219 -5.336 1 84.94 101 PHE A N 1
ATOM 780 C CA . PHE A 1 101 ? 2.625 5.801 -6.359 1 84.94 101 PHE A CA 1
ATOM 781 C C . PHE A 1 101 ? 3.35 5.18 -7.547 1 84.94 101 PHE A C 1
ATOM 783 O O . PHE A 1 101 ? 2.842 4.246 -8.172 1 84.94 101 PHE A O 1
ATOM 790 N N . ASN A 1 102 ? 4.41 5.746 -7.855 1 77.12 102 ASN A N 1
ATOM 791 C CA . ASN A 1 102 ? 5.07 5.398 -9.109 1 77.12 102 ASN A CA 1
ATOM 792 C C . ASN A 1 102 ? 6.004 4.203 -8.938 1 77.12 102 ASN A C 1
ATOM 794 O O . ASN A 1 102 ? 6.789 3.889 -9.836 1 77.12 102 ASN A O 1
ATOM 798 N N . ASN A 1 103 ? 5.594 3.377 -7.82 1 64.25 103 ASN A N 1
ATOM 799 C CA . ASN A 1 103 ? 6.371 2.18 -7.516 1 64.25 103 ASN A CA 1
ATOM 800 C C . ASN A 1 103 ? 7.871 2.436 -7.648 1 64.25 103 ASN A C 1
ATOM 802 O O . ASN A 1 103 ? 8.609 1.57 -8.117 1 64.25 103 ASN A O 1
ATOM 806 N N . GLY A 1 104 ? 8.195 3.723 -7.477 1 71.19 104 GLY A N 1
ATOM 807 C CA . GLY A 1 104 ? 9.625 3.977 -7.418 1 71.19 104 GLY A CA 1
ATOM 808 C C . GLY A 1 104 ? 10.234 3.678 -6.062 1 71.19 104 GLY A C 1
ATOM 809 O O . GLY A 1 104 ? 9.523 3.262 -5.141 1 71.19 104 GLY A O 1
ATOM 810 N N . SER A 1 105 ? 11.414 3.529 -5.98 1 88.56 105 SER A N 1
ATOM 811 C CA . SER A 1 105 ? 12.133 3.455 -4.715 1 88.56 105 SER A CA 1
ATOM 812 C C . SER A 1 105 ? 11.977 4.738 -3.908 1 88.56 105 SER A C 1
ATOM 814 O O . SER A 1 105 ? 11.977 5.836 -4.469 1 88.56 105 SER A O 1
ATOM 816 N N . TYR A 1 106 ? 11.672 4.539 -2.682 1 94.69 106 TYR A N 1
ATOM 817 C CA . TYR A 1 106 ? 11.492 5.719 -1.847 1 94.69 106 TYR A CA 1
ATOM 818 C C . TYR A 1 106 ? 12.023 5.48 -0.439 1 94.69 106 TYR A C 1
ATOM 820 O O . TYR A 1 106 ? 12.242 4.332 -0.04 1 94.69 106 TYR A O 1
ATOM 828 N N . ASP A 1 107 ? 12.258 6.582 0.286 1 95.31 107 ASP A N 1
ATOM 829 C CA . ASP A 1 107 ? 12.711 6.527 1.673 1 95.31 107 ASP A CA 1
ATOM 830 C C . ASP A 1 107 ? 11.805 7.355 2.58 1 95.31 107 ASP A C 1
ATOM 832 O O . ASP A 1 107 ? 10.648 7.613 2.238 1 95.31 107 ASP A O 1
ATOM 836 N N . SER A 1 108 ? 12.312 7.758 3.732 1 95.62 108 SER A N 1
ATOM 837 C CA . SER A 1 108 ? 11.5 8.367 4.777 1 95.62 108 SER A CA 1
ATOM 838 C C . SER A 1 108 ? 11 9.75 4.359 1 95.62 108 SER A C 1
ATOM 840 O O . SER A 1 108 ? 10.109 10.312 5 1 95.62 108 SER A O 1
ATOM 842 N N . LYS A 1 109 ? 11.461 10.32 3.264 1 95.94 109 LYS A N 1
ATOM 843 C CA . LYS A 1 109 ? 11 11.617 2.77 1 95.94 109 LYS A CA 1
ATOM 844 C C . LYS A 1 109 ? 9.547 11.547 2.312 1 95.94 109 LYS A C 1
ATOM 846 O O . LYS A 1 109 ? 8.867 12.57 2.223 1 95.94 109 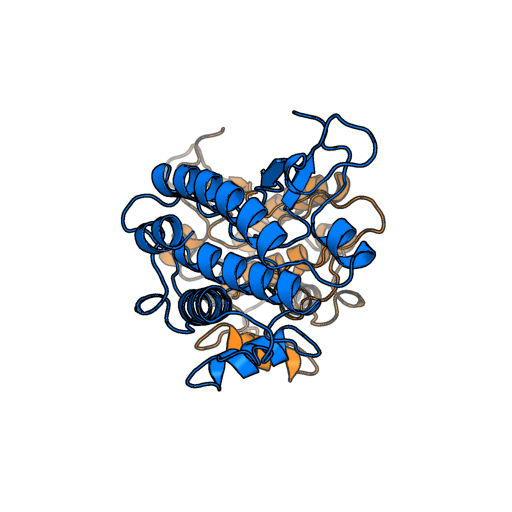LYS A O 1
ATOM 851 N N . ALA A 1 110 ? 9.125 10.305 2.006 1 97.38 110 ALA A N 1
ATOM 852 C CA . ALA A 1 110 ? 7.715 10.125 1.666 1 97.38 110 ALA A CA 1
ATOM 853 C C . ALA A 1 110 ? 6.812 10.531 2.828 1 97.38 110 ALA A C 1
ATOM 855 O O . ALA A 1 110 ? 5.738 11.094 2.617 1 97.38 110 ALA A O 1
ATOM 856 N N . ASP A 1 111 ? 7.27 10.289 4.039 1 98.19 111 ASP A N 1
ATOM 857 C CA . ASP A 1 111 ? 6.512 10.688 5.223 1 98.19 111 ASP A CA 1
ATOM 858 C C . ASP A 1 111 ? 6.473 12.203 5.363 1 98.19 111 ASP A C 1
ATOM 860 O O . ASP A 1 111 ? 5.488 12.766 5.848 1 98.19 111 ASP A O 1
ATOM 864 N N . LEU A 1 112 ? 7.492 12.883 4.902 1 98 112 LEU A N 1
ATOM 865 C CA . LEU A 1 112 ? 7.504 14.344 4.961 1 98 112 LEU A CA 1
ATOM 866 C C . LEU A 1 112 ? 6.492 14.93 3.98 1 98 112 LEU A C 1
ATOM 868 O O . LEU A 1 112 ? 5.875 15.961 4.262 1 98 112 LEU A O 1
ATOM 872 N N . TRP A 1 113 ? 6.332 14.305 2.863 1 98.25 113 TRP A N 1
ATOM 873 C CA . TRP A 1 113 ? 5.246 14.688 1.968 1 98.25 113 TRP A CA 1
ATOM 874 C C . TRP A 1 113 ? 3.902 14.617 2.682 1 98.25 113 TRP A C 1
ATOM 876 O O . TRP A 1 113 ? 3.105 15.555 2.619 1 98.25 113 TRP A O 1
ATOM 886 N N . SER A 1 114 ? 3.662 13.484 3.361 1 98.56 114 SER A N 1
ATOM 887 C CA . SER A 1 114 ? 2.406 13.305 4.078 1 98.56 114 SER A CA 1
ATOM 888 C C . SER A 1 114 ? 2.182 14.414 5.098 1 98.56 114 SER A C 1
ATOM 890 O O . SER A 1 114 ? 1.062 14.906 5.246 1 98.56 114 SER A O 1
ATOM 892 N N . ILE A 1 115 ? 3.256 14.797 5.734 1 98.38 115 ILE A N 1
ATOM 893 C CA . ILE A 1 115 ? 3.16 15.883 6.707 1 98.38 115 ILE A CA 1
ATOM 894 C C . ILE A 1 115 ? 2.756 17.172 6 1 98.38 115 ILE A C 1
ATOM 896 O O . ILE A 1 115 ? 1.898 17.922 6.488 1 98.38 115 ILE A O 1
ATOM 900 N N . GLY A 1 116 ? 3.375 17.469 4.883 1 98.5 116 GLY A N 1
ATOM 901 C CA . GLY A 1 116 ? 2.988 18.625 4.109 1 98.5 116 GLY A CA 1
ATOM 902 C C . GLY A 1 116 ? 1.514 18.641 3.75 1 98.5 116 GLY A C 1
ATOM 903 O O . GLY A 1 116 ? 0.855 19.688 3.861 1 98.5 116 GLY A O 1
ATOM 904 N N . ALA A 1 117 ? 1.044 17.484 3.348 1 98.75 117 ALA A N 1
ATOM 905 C CA . ALA A 1 117 ? -0.371 17.375 3.002 1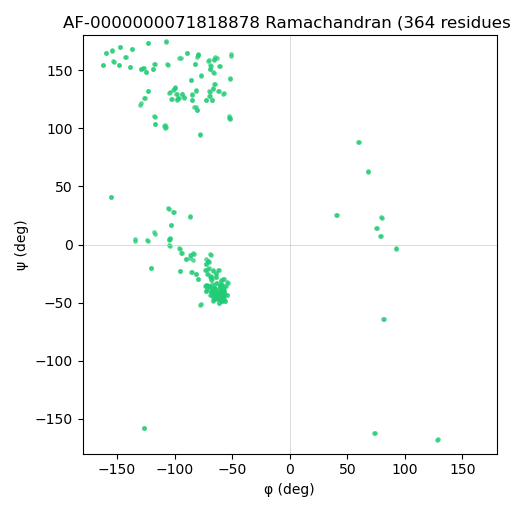 98.75 117 ALA A CA 1
ATOM 906 C C . ALA A 1 117 ? -1.256 17.625 4.219 1 98.75 117 ALA A C 1
ATOM 908 O O . ALA A 1 117 ? -2.285 18.281 4.121 1 98.75 117 ALA A O 1
ATOM 909 N N . ILE A 1 118 ? -0.887 17.109 5.336 1 98.69 118 ILE A N 1
ATOM 910 C CA . ILE A 1 118 ? -1.644 17.266 6.57 1 98.69 118 ILE A CA 1
ATOM 911 C C . ILE A 1 118 ? -1.667 18.734 6.98 1 98.69 118 ILE A C 1
ATOM 913 O O . ILE A 1 118 ? -2.715 19.266 7.355 1 98.69 118 ILE A O 1
ATOM 917 N N . VAL A 1 119 ? -0.51 19.422 6.902 1 98.38 119 VAL A N 1
ATOM 918 C CA . VAL A 1 119 ? -0.421 20.828 7.238 1 98.38 119 VAL A CA 1
ATOM 919 C C . VAL A 1 119 ? -1.359 21.641 6.344 1 98.38 119 VAL A C 1
ATOM 921 O O . VAL A 1 119 ? -2.113 22.484 6.824 1 98.38 119 VAL A O 1
ATOM 924 N N . TYR A 1 120 ? -1.296 21.375 5.109 1 98.88 120 TYR A N 1
ATOM 925 C CA . TYR A 1 120 ? -2.166 22.062 4.164 1 98.88 120 TYR A CA 1
ATOM 926 C C . TYR A 1 120 ? -3.633 21.859 4.523 1 98.88 120 TYR A C 1
ATOM 928 O O . TYR A 1 120 ? -4.418 22.812 4.523 1 98.88 120 TYR A O 1
ATOM 936 N N . GLN A 1 121 ? -3.967 20.641 4.809 1 98.69 121 GLN A N 1
ATOM 937 C CA . GLN A 1 121 ? -5.352 20.344 5.156 1 98.69 121 GLN A CA 1
ATOM 938 C C . GLN A 1 121 ? -5.766 21.062 6.441 1 98.69 121 GLN A C 1
ATOM 940 O O . GLN A 1 121 ? -6.895 21.531 6.559 1 98.69 121 GLN A O 1
ATOM 945 N N . CYS A 1 122 ? -4.871 21.062 7.414 1 98.69 122 CYS A N 1
ATOM 946 C CA . CYS A 1 122 ? -5.176 21.781 8.641 1 98.69 122 CYS A CA 1
ATOM 947 C C . CYS A 1 122 ? -5.457 23.25 8.344 1 98.69 122 CYS A C 1
ATOM 949 O O . CYS A 1 122 ? -6.355 23.844 8.945 1 98.69 122 CYS A O 1
ATOM 951 N N . LEU A 1 123 ? -4.695 23.781 7.449 1 98.62 123 LEU A N 1
ATOM 952 C CA . LEU A 1 123 ? -4.785 25.203 7.109 1 98.62 123 LEU A CA 1
ATOM 953 C C . LEU A 1 123 ? -6.051 25.484 6.309 1 98.62 123 LEU A C 1
ATOM 955 O O . LEU A 1 123 ? -6.688 26.531 6.5 1 98.62 123 LEU A O 1
ATOM 959 N N . THR A 1 124 ? -6.512 24.531 5.43 1 98.56 124 THR A N 1
ATOM 960 C CA . THR A 1 124 ? -7.496 24.875 4.41 1 98.56 124 THR A CA 1
ATOM 961 C C . THR A 1 124 ? -8.758 24.047 4.566 1 98.56 124 THR A C 1
ATOM 963 O O . THR A 1 124 ? -9.797 24.359 3.988 1 98.56 124 THR A O 1
ATOM 966 N N . GLY A 1 125 ? -8.633 22.922 5.258 1 98.06 125 GLY A N 1
ATOM 967 C CA . GLY A 1 125 ? -9.766 22.031 5.438 1 98.06 125 GLY A CA 1
ATOM 968 C C . GLY A 1 125 ? -9.844 20.953 4.375 1 98.06 125 GLY A C 1
ATOM 969 O O . GLY A 1 125 ? -10.695 20.062 4.449 1 98.06 125 GLY A O 1
ATOM 970 N N . LYS A 1 126 ? -8.906 21.047 3.412 1 97.31 126 LYS A N 1
ATOM 971 C CA . LYS A 1 126 ? -8.922 20.078 2.32 1 97.31 126 LYS A CA 1
ATOM 972 C C . LYS A 1 126 ? -7.504 19.625 1.976 1 97.31 126 LYS A C 1
ATOM 974 O O . LYS A 1 126 ? -6.539 20.344 2.201 1 97.31 126 LYS A O 1
ATOM 979 N N . ALA A 1 127 ? -7.438 18.391 1.448 1 97.75 127 ALA A N 1
ATOM 980 C CA . ALA A 1 127 ? -6.137 17.922 0.971 1 97.75 127 ALA A CA 1
ATOM 981 C C . ALA A 1 127 ? -5.605 18.828 -0.143 1 97.75 127 ALA A C 1
ATOM 983 O O . ALA A 1 127 ? -6.383 19.469 -0.852 1 97.75 127 ALA A O 1
ATOM 984 N N . PRO A 1 128 ? -4.301 18.875 -0.281 1 98.56 128 PRO A N 1
ATOM 985 C CA . PRO A 1 128 ? -3.73 19.797 -1.256 1 98.56 128 PRO A CA 1
ATOM 986 C C . PRO A 1 128 ? -4.027 19.406 -2.699 1 98.56 128 PRO A C 1
ATOM 988 O O . PRO A 1 128 ? -4.172 20.266 -3.566 1 98.56 128 PRO A O 1
ATOM 991 N N . PHE A 1 129 ? -4.051 18.141 -3.012 1 97.88 129 PHE A N 1
ATOM 992 C CA . PHE A 1 129 ? -4.355 17.594 -4.328 1 97.88 129 PHE A CA 1
ATOM 993 C C . PHE A 1 129 ? -5.414 16.5 -4.234 1 97.88 129 PHE A C 1
ATOM 995 O O . PHE A 1 129 ? -5.25 15.539 -3.48 1 97.88 129 PHE A O 1
ATOM 1002 N N . THR A 1 130 ? -6.477 16.75 -4.906 1 95.19 130 THR A N 1
ATOM 1003 C CA . THR A 1 130 ? -7.574 15.797 -4.863 1 95.19 130 THR A CA 1
ATOM 1004 C C . THR A 1 130 ? -7.996 15.391 -6.277 1 95.19 130 THR A C 1
ATOM 1006 O O . THR A 1 130 ? -7.723 16.109 -7.238 1 95.19 130 THR A O 1
ATOM 1009 N N . ALA A 1 131 ? -8.508 14.227 -6.379 1 93.12 131 ALA A N 1
ATOM 1010 C CA . ALA A 1 131 ? -9.102 13.68 -7.594 1 93.12 131 ALA A CA 1
ATOM 1011 C C . ALA A 1 131 ? -10.258 12.734 -7.258 1 93.12 131 ALA A C 1
ATOM 1013 O O . ALA A 1 131 ? -10.469 12.391 -6.094 1 93.12 131 ALA A O 1
ATOM 1014 N N . SER A 1 132 ? -11.016 12.336 -8.281 1 89.56 132 SER A N 1
ATOM 1015 C CA . SER A 1 132 ? -12.203 11.508 -8.062 1 89.56 132 SER A CA 1
ATOM 1016 C C . SER A 1 132 ? -11.828 10.094 -7.648 1 89.56 132 SER A C 1
ATOM 1018 O O . SER A 1 132 ? -12.641 9.367 -7.078 1 89.56 132 SER A O 1
ATOM 1020 N N . ASN A 1 133 ? -10.641 9.719 -8.055 1 86 133 ASN A N 1
ATOM 1021 C CA . ASN A 1 133 ? -10.117 8.414 -7.66 1 86 133 ASN A CA 1
ATOM 1022 C C . ASN A 1 133 ? -8.594 8.398 -7.668 1 86 133 ASN A C 1
ATOM 1024 O O . ASN A 1 133 ? -7.957 9.32 -8.188 1 86 133 ASN A O 1
ATOM 1028 N N . PRO A 1 134 ? -7.98 7.375 -7.082 1 87.25 134 PRO A N 1
ATOM 1029 C CA . PRO A 1 134 ? -6.52 7.309 -6.973 1 87.25 134 PRO A CA 1
ATOM 1030 C C . PRO A 1 134 ? -5.824 7.332 -8.328 1 87.25 134 PRO A C 1
ATOM 1032 O O . PRO A 1 134 ? -4.73 7.887 -8.461 1 87.25 134 PRO A O 1
ATOM 1035 N N . GLN A 1 135 ? -6.488 6.801 -9.297 1 86.06 135 GLN A N 1
ATOM 1036 C CA . GLN A 1 135 ? -5.891 6.777 -10.625 1 86.06 135 GLN A CA 1
ATOM 1037 C C . GLN A 1 135 ? -5.73 8.195 -11.18 1 86.06 135 GLN A C 1
ATOM 1039 O O . GLN A 1 135 ? -4.68 8.531 -11.727 1 86.06 135 GLN A O 1
ATOM 1044 N N . LYS A 1 136 ? -6.742 8.898 -11.047 1 90.44 136 LYS A N 1
ATOM 1045 C CA . LYS A 1 136 ? -6.699 10.273 -11.531 1 90.44 136 LYS A CA 1
ATOM 1046 C C . LYS A 1 136 ? -5.699 11.109 -10.742 1 90.44 136 LYS A C 1
ATOM 1048 O O . LYS A 1 136 ? -5.023 11.969 -11.297 1 90.44 136 LYS A O 1
ATOM 1053 N N . LEU A 1 137 ? -5.633 10.852 -9.492 1 92.25 137 LEU A N 1
ATOM 1054 C CA . LEU A 1 137 ? -4.656 11.555 -8.672 1 92.25 137 LEU A CA 1
ATOM 1055 C C . LEU A 1 137 ? -3.234 11.219 -9.109 1 92.25 137 LEU A C 1
ATOM 1057 O O . LEU A 1 137 ? -2.396 12.117 -9.25 1 92.25 137 LEU A O 1
ATOM 1061 N N . ARG A 1 138 ? -2.994 9.984 -9.312 1 90.25 138 ARG A N 1
ATOM 1062 C CA . ARG A 1 138 ? -1.686 9.547 -9.781 1 90.25 138 ARG A CA 1
ATOM 1063 C C . ARG A 1 138 ? -1.353 10.18 -11.133 1 90.25 138 ARG A C 1
ATOM 1065 O O . ARG A 1 138 ? -0.229 10.641 -11.344 1 90.25 138 ARG A O 1
ATOM 1072 N N . ASN A 1 139 ? -2.338 10.156 -12.031 1 90.75 139 ASN A N 1
ATOM 1073 C CA . ASN A 1 139 ? -2.141 10.789 -13.336 1 90.75 139 ASN A CA 1
ATOM 1074 C C . ASN A 1 139 ? -1.783 12.266 -13.188 1 90.75 139 ASN A C 1
ATOM 1076 O O . ASN A 1 139 ? -0.925 12.781 -13.906 1 90.75 139 ASN A O 1
ATOM 1080 N N . PHE A 1 140 ? -2.461 12.875 -12.305 1 94.69 140 PHE A N 1
ATOM 1081 C CA . PHE A 1 140 ? -2.166 14.273 -12.023 1 94.69 140 PHE A CA 1
ATOM 1082 C C . PHE A 1 140 ? -0.717 14.445 -11.586 1 94.69 140 PHE A C 1
ATOM 1084 O O . PHE A 1 140 ? -0.01 15.32 -12.094 1 94.69 140 PHE A O 1
ATOM 1091 N N . TYR A 1 141 ? -0.246 13.594 -10.695 1 93.88 141 TYR A N 1
ATOM 1092 C CA . TYR A 1 141 ? 1.133 13.664 -10.219 1 93.88 141 TYR A CA 1
ATOM 1093 C C . TYR A 1 141 ? 2.113 13.445 -11.367 1 93.88 141 TYR A C 1
ATOM 1095 O O . TYR A 1 141 ? 3.08 14.195 -11.523 1 93.88 141 TYR A O 1
ATOM 1103 N N . VAL A 1 142 ? 1.843 12.484 -12.125 1 90.94 142 VAL A N 1
ATOM 1104 C CA . VAL A 1 142 ? 2.76 12.062 -13.18 1 90.94 142 VAL A CA 1
ATOM 1105 C C . VAL A 1 142 ? 2.84 13.133 -14.258 1 90.94 142 VAL A C 1
ATOM 1107 O O . VAL A 1 142 ? 3.926 13.453 -14.75 1 90.94 142 VAL A O 1
ATOM 1110 N N . ASN A 1 143 ? 1.768 13.695 -14.539 1 93 143 ASN A N 1
ATOM 1111 C CA . ASN A 1 143 ? 1.689 14.617 -15.672 1 93 143 ASN A CA 1
ATOM 1112 C C . ASN A 1 143 ? 2.088 16.031 -15.266 1 93 143 ASN A C 1
ATOM 1114 O O . ASN A 1 143 ? 2.244 16.906 -16.125 1 93 143 ASN A O 1
ATOM 1118 N N . SER A 1 144 ? 2.25 16.25 -14.039 1 95 144 SER A N 1
ATOM 1119 C CA . SER A 1 144 ? 2.645 17.562 -13.547 1 95 144 SER A CA 1
ATOM 1120 C C . SER A 1 144 ? 4.156 17.656 -13.383 1 95 144 SER A C 1
ATOM 1122 O O . SER A 1 144 ? 4.793 16.734 -12.875 1 95 144 SER A O 1
ATOM 1124 N N . THR A 1 145 ? 4.695 18.719 -13.945 1 94.38 145 THR A N 1
ATOM 1125 C CA . THR A 1 145 ? 6.121 18.953 -13.727 1 94.38 145 THR A CA 1
ATOM 1126 C C . THR A 1 145 ? 6.395 19.281 -12.258 1 94.38 145 THR A C 1
ATOM 1128 O O . THR A 1 145 ? 7.316 18.719 -11.656 1 94.38 145 THR A O 1
ATOM 1131 N N . GLU A 1 146 ? 5.547 20.156 -11.688 1 95.38 146 GLU A N 1
ATOM 1132 C CA . GLU A 1 146 ? 5.582 20.516 -10.273 1 95.38 146 GLU A CA 1
ATOM 1133 C C . GLU A 1 146 ? 4.195 20.391 -9.641 1 95.38 146 GLU A C 1
ATOM 1135 O O . GLU A 1 146 ? 3.182 20.484 -10.336 1 95.38 146 GLU A O 1
ATOM 1140 N N . LEU A 1 147 ? 4.23 20.109 -8.398 1 97.25 147 LEU A N 1
ATOM 1141 C CA . LEU A 1 147 ? 2.996 20.094 -7.625 1 97.25 147 LEU A CA 1
ATOM 1142 C C . LEU A 1 147 ? 2.934 21.281 -6.672 1 97.25 147 LEU A C 1
ATOM 1144 O O . LEU A 1 147 ? 3.621 21.297 -5.648 1 97.25 147 LEU A O 1
ATOM 1148 N N . ILE A 1 148 ? 2.209 22.266 -6.98 1 97.88 148 ILE A N 1
ATOM 1149 C CA . ILE A 1 148 ? 2.076 23.484 -6.176 1 97.88 148 ILE A CA 1
ATOM 1150 C C . ILE A 1 148 ? 0.631 23.625 -5.703 1 97.88 148 ILE A C 1
ATOM 1152 O O . ILE A 1 148 ? -0.267 23.891 -6.512 1 97.88 148 ILE A O 1
ATOM 1156 N N . PRO A 1 149 ? 0.428 23.438 -4.449 1 98.06 149 PRO A N 1
ATOM 1157 C CA . PRO A 1 149 ? -0.945 23.609 -3.971 1 98.06 149 PRO A CA 1
ATOM 1158 C C . PRO A 1 149 ? -1.391 25.078 -3.979 1 98.06 149 PRO A C 1
ATOM 1160 O O . PRO A 1 149 ? -0.552 25.984 -4.012 1 98.06 149 PRO A O 1
ATOM 1163 N N . ASN A 1 150 ? -2.672 25.297 -4 1 97.75 150 ASN A N 1
ATOM 1164 C CA . ASN A 1 150 ? -3.244 26.625 -3.891 1 97.75 150 ASN A CA 1
ATOM 1165 C C . ASN A 1 150 ? -3.232 27.125 -2.449 1 97.75 150 ASN A C 1
ATOM 1167 O O . ASN A 1 150 ? -4.207 26.938 -1.716 1 97.75 150 ASN A O 1
ATOM 1171 N N . ILE A 1 151 ? -2.24 27.844 -2.078 1 98.12 151 ILE A N 1
ATOM 1172 C CA . ILE A 1 151 ? -2.109 28.328 -0.71 1 98.12 151 ILE A CA 1
ATOM 1173 C C . ILE A 1 151 ? -2.902 29.625 -0.546 1 98.12 151 ILE A C 1
ATOM 1175 O O . ILE A 1 151 ? -2.732 30.562 -1.324 1 98.12 151 ILE A O 1
ATOM 1179 N N . PRO A 1 152 ? -3.703 29.641 0.455 1 98.12 152 PRO A N 1
ATOM 1180 C CA . PRO A 1 152 ? -4.512 30.859 0.634 1 98.12 152 PRO A CA 1
ATOM 1181 C C . PRO A 1 152 ? -3.67 32.094 0.974 1 98.12 152 PRO A C 1
ATOM 1183 O O . PRO A 1 152 ? -2.592 31.953 1.559 1 98.12 152 PRO A O 1
ATOM 1186 N N . ASN A 1 153 ? -4.258 33.219 0.725 1 97.5 153 ASN A N 1
ATOM 1187 C CA . ASN A 1 153 ? -3.541 34.469 0.924 1 97.5 153 ASN A CA 1
ATOM 1188 C C . ASN A 1 153 ? -3.365 34.781 2.406 1 97.5 153 ASN A C 1
ATOM 1190 O O . ASN A 1 153 ? -2.486 35.562 2.781 1 97.5 153 ASN A O 1
ATOM 1194 N N . TYR A 1 154 ? -4.141 34.125 3.242 1 97.56 154 TYR A N 1
ATOM 1195 C CA . TYR A 1 154 ? -4.066 34.406 4.668 1 97.56 154 TYR A CA 1
ATOM 1196 C C . TYR A 1 154 ? -2.945 33.625 5.336 1 97.56 154 TYR A C 1
ATOM 1198 O O . TYR A 1 154 ? -2.596 33.906 6.488 1 97.56 154 TYR A O 1
ATOM 1206 N N . ALA A 1 155 ? -2.467 32.688 4.602 1 98.12 155 ALA A N 1
ATOM 1207 C CA . ALA A 1 155 ? -1.358 31.906 5.16 1 98.12 155 ALA A CA 1
ATOM 1208 C C . ALA A 1 155 ? -0.108 32.781 5.305 1 98.12 155 ALA A C 1
ATOM 1210 O O . ALA A 1 155 ? 0.221 33.562 4.414 1 98.12 155 ALA A O 1
ATOM 1211 N N . SER A 1 156 ? 0.538 32.656 6.457 1 97.75 156 SER A N 1
ATOM 1212 C CA . SER A 1 156 ? 1.805 33.375 6.645 1 97.75 156 SER A CA 1
ATOM 1213 C C . SER A 1 156 ? 2.867 32.844 5.676 1 97.75 156 SER A C 1
ATOM 1215 O O . SER A 1 156 ? 2.742 31.75 5.133 1 97.75 156 SER A O 1
ATOM 1217 N N . LYS A 1 157 ? 3.906 33.656 5.477 1 97.12 157 LYS A N 1
ATOM 1218 C CA . LYS A 1 157 ? 5.031 33.25 4.641 1 97.12 157 LYS A CA 1
ATOM 1219 C C . LYS A 1 157 ? 5.684 31.984 5.184 1 97.12 157 LYS A C 1
ATOM 1221 O O . LYS A 1 157 ? 6.102 31.125 4.418 1 97.12 157 LYS A O 1
ATOM 1226 N N . GLU A 1 158 ? 5.699 31.859 6.469 1 95.88 158 GLU A N 1
ATOM 1227 C CA . GLU A 1 158 ? 6.355 30.734 7.121 1 95.88 158 GLU A CA 1
ATOM 1228 C C . GLU A 1 158 ? 5.637 29.422 6.809 1 95.88 158 GLU A C 1
ATOM 1230 O O . GLU A 1 158 ? 6.27 28.438 6.414 1 95.88 158 GLU A O 1
ATOM 1235 N N . ILE A 1 159 ? 4.348 29.469 6.965 1 96.94 159 ILE A N 1
ATOM 1236 C CA . ILE A 1 159 ? 3.594 28.234 6.75 1 96.94 159 ILE A CA 1
ATOM 1237 C C . ILE A 1 159 ? 3.533 27.938 5.254 1 96.94 159 ILE A C 1
ATOM 1239 O O . ILE A 1 159 ? 3.588 26.766 4.852 1 96.94 159 ILE A O 1
ATOM 1243 N N . SER A 1 160 ? 3.439 29 4.453 1 97.88 160 SER A N 1
ATOM 1244 C CA . SER A 1 160 ? 3.441 28.828 3.006 1 97.88 160 SER A CA 1
ATOM 1245 C C . SER A 1 160 ? 4.738 28.172 2.533 1 97.88 160 SER A C 1
ATOM 1247 O O . SER A 1 160 ? 4.707 27.203 1.76 1 97.88 160 SER A O 1
ATOM 1249 N N . ASP A 1 161 ? 5.816 28.688 3.031 1 97.12 161 ASP A N 1
ATOM 1250 C CA . ASP A 1 161 ? 7.125 28.141 2.668 1 97.12 161 ASP A CA 1
ATOM 1251 C C . ASP A 1 161 ? 7.262 26.688 3.105 1 97.12 161 ASP A C 1
ATOM 1253 O O . ASP A 1 161 ? 7.801 25.859 2.367 1 97.12 161 ASP A O 1
ATOM 1257 N N . LEU A 1 162 ? 6.828 26.406 4.262 1 97.19 162 LEU A N 1
ATOM 1258 C CA . LEU A 1 162 ? 6.891 25.047 4.789 1 97.19 162 LEU A CA 1
ATOM 1259 C C . LEU A 1 162 ? 6.129 24.078 3.893 1 97.19 162 LEU A C 1
ATOM 1261 O O . LEU A 1 162 ? 6.668 23.047 3.49 1 97.19 162 LEU A O 1
ATOM 1265 N N . ILE A 1 163 ? 4.91 24.469 3.537 1 98.19 163 ILE A N 1
ATOM 1266 C CA . ILE A 1 163 ? 4.055 23.625 2.703 1 98.19 163 ILE A CA 1
ATOM 1267 C C . ILE A 1 163 ? 4.719 23.406 1.346 1 98.19 163 ILE A C 1
ATOM 1269 O O . ILE A 1 163 ? 4.82 22.266 0.875 1 98.19 163 ILE A O 1
ATOM 1273 N N . LEU A 1 164 ? 5.246 24.422 0.784 1 98.12 164 LEU A N 1
ATOM 1274 C CA . LEU A 1 164 ? 5.84 24.359 -0.547 1 98.12 164 LEU A CA 1
ATOM 1275 C C . LEU A 1 164 ? 7.082 23.469 -0.539 1 98.12 164 LEU A C 1
ATOM 1277 O O . LEU A 1 164 ? 7.332 22.734 -1.492 1 98.12 164 LEU A O 1
ATOM 1281 N N . LYS A 1 165 ? 7.816 23.484 0.518 1 97.81 165 LYS A N 1
ATOM 1282 C CA . LYS A 1 165 ? 9.062 22.734 0.608 1 97.81 165 LYS A CA 1
ATOM 1283 C C . LYS A 1 165 ? 8.789 21.25 0.914 1 97.81 165 LYS A C 1
ATOM 1285 O O . LYS A 1 165 ? 9.539 20.375 0.489 1 97.81 165 LYS A O 1
ATOM 1290 N N . LEU A 1 166 ? 7.711 20.953 1.605 1 98 166 LEU A N 1
ATOM 1291 C CA . LEU A 1 166 ? 7.348 19.594 1.954 1 98 166 LEU A CA 1
ATOM 1292 C C . LEU A 1 166 ? 6.648 18.891 0.788 1 98 166 LEU A C 1
ATOM 1294 O O . LEU A 1 166 ? 6.75 17.672 0.633 1 98 166 LEU A O 1
ATOM 1298 N N . LEU A 1 167 ? 6.02 19.672 -0.086 1 98.38 167 LEU A N 1
ATOM 1299 C CA . LEU A 1 167 ? 5.211 19.094 -1.151 1 98.38 167 LEU A CA 1
ATOM 1300 C C . LEU A 1 167 ? 5.926 19.203 -2.494 1 98.38 167 LEU A C 1
ATOM 1302 O O . LEU A 1 167 ? 5.285 19.359 -3.535 1 98.38 167 LEU A O 1
ATOM 1306 N N . LYS A 1 168 ? 7.227 19.141 -2.396 1 97.88 168 LYS A N 1
ATOM 1307 C CA . LYS A 1 168 ? 7.988 19 -3.633 1 97.88 168 LYS A CA 1
ATOM 1308 C C . LYS A 1 168 ? 7.793 17.609 -4.246 1 97.88 168 LYS A C 1
ATOM 1310 O O . LYS A 1 168 ? 7.918 16.609 -3.557 1 97.88 168 LYS A O 1
ATOM 1315 N N . LYS A 1 169 ? 7.52 17.609 -5.508 1 96.5 169 LYS A N 1
ATOM 1316 C CA . LYS A 1 169 ? 7.305 16.359 -6.227 1 96.5 169 LYS A CA 1
ATOM 1317 C C . LYS A 1 169 ? 8.555 15.477 -6.188 1 96.5 169 LYS A C 1
ATOM 1319 O O . LYS A 1 169 ? 8.469 14.273 -5.922 1 96.5 169 LYS A O 1
ATOM 1324 N N 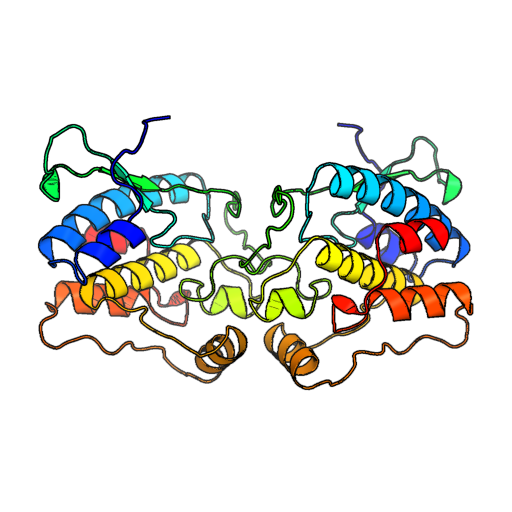. ASN A 1 170 ? 9.68 16.047 -6.453 1 95.12 170 ASN A N 1
ATOM 1325 C CA . ASN A 1 170 ? 10.969 15.367 -6.398 1 95.12 170 ASN A CA 1
ATOM 1326 C C . ASN A 1 170 ? 11.484 15.266 -4.965 1 95.12 170 ASN A C 1
ATOM 1328 O O . ASN A 1 170 ? 11.812 16.281 -4.348 1 95.12 170 ASN A O 1
ATOM 1332 N N . PRO A 1 171 ? 11.609 14.047 -4.438 1 95.88 171 PRO A N 1
ATOM 1333 C CA . PRO A 1 171 ? 12.039 13.922 -3.043 1 95.88 171 PRO A CA 1
ATOM 1334 C C . PRO A 1 171 ? 13.438 14.492 -2.807 1 95.88 171 PRO A C 1
ATOM 1336 O O . PRO A 1 171 ? 13.766 14.898 -1.688 1 95.88 171 PRO A O 1
ATOM 1339 N N . ARG A 1 172 ? 14.242 14.602 -3.797 1 95.19 172 ARG A N 1
ATOM 1340 C CA . ARG A 1 172 ? 15.578 15.164 -3.648 1 95.19 172 ARG A CA 1
ATOM 1341 C C . ARG A 1 172 ? 15.508 16.656 -3.346 1 95.19 172 ARG A C 1
ATOM 1343 O O . ARG A 1 172 ? 16.422 17.219 -2.725 1 95.19 172 ARG A O 1
ATOM 1350 N N . GLU A 1 173 ? 14.461 17.297 -3.793 1 96.81 173 GLU A N 1
ATOM 1351 C CA . GLU A 1 173 ? 14.258 18.719 -3.59 1 96.81 173 GLU A CA 1
ATOM 1352 C C . GLU A 1 173 ? 13.414 18.984 -2.35 1 96.81 173 GLU A C 1
ATOM 1354 O O . GLU A 1 173 ? 13.266 20.141 -1.932 1 96.81 173 GLU A O 1
ATOM 1359 N N . ARG A 1 174 ? 12.883 17.953 -1.739 1 97.12 174 ARG A N 1
ATOM 1360 C CA . ARG A 1 174 ? 11.992 18.078 -0.591 1 97.12 174 ARG A CA 1
ATOM 1361 C C . ARG A 1 174 ? 12.781 18.375 0.682 1 97.12 174 ARG A C 1
ATOM 1363 O O . ARG A 1 174 ? 13.906 17.906 0.846 1 97.12 174 ARG A O 1
ATOM 1370 N N . MET A 1 175 ? 12.172 19.141 1.496 1 95.38 175 MET A N 1
ATOM 1371 C CA . MET A 1 175 ? 12.773 19.5 2.777 1 95.38 175 MET A CA 1
ATOM 1372 C C . MET A 1 175 ? 13.219 18.25 3.533 1 95.38 175 MET A C 1
ATOM 1374 O O . MET A 1 175 ? 12.5 17.234 3.555 1 95.38 175 MET A O 1
ATOM 1378 N N . SER A 1 176 ? 14.336 18.359 4.207 1 92.81 176 SER A N 1
ATOM 1379 C CA . SER A 1 176 ? 14.859 17.266 5.008 1 92.81 176 SER A CA 1
ATOM 1380 C C . SER A 1 176 ? 14.312 17.312 6.434 1 92.81 176 SER A C 1
ATOM 1382 O O . SER A 1 176 ? 13.766 18.328 6.863 1 92.81 176 SER A O 1
ATOM 1384 N N . TYR A 1 177 ? 14.469 16.234 7.113 1 90 177 TYR A N 1
ATOM 1385 C CA . TYR A 1 177 ? 14.047 16.156 8.508 1 90 177 TYR A CA 1
ATOM 1386 C C . TYR A 1 177 ? 14.75 17.203 9.352 1 90 177 TYR A C 1
ATOM 1388 O O . TYR A 1 177 ? 14.141 17.812 10.242 1 90 177 TYR A O 1
ATOM 1396 N N . GLY A 1 178 ? 16 17.391 9.07 1 86.19 178 GLY A N 1
ATOM 1397 C CA . GLY A 1 178 ? 16.75 18.422 9.789 1 86.19 178 GLY A CA 1
ATOM 1398 C C . GLY A 1 178 ? 16.188 19.812 9.578 1 86.19 178 GLY A C 1
ATOM 1399 O O . GLY A 1 178 ? 15.984 20.547 10.547 1 86.19 178 GLY A O 1
ATOM 1400 N N . LYS A 1 179 ? 15.969 20.203 8.391 1 86.75 179 LYS A N 1
ATOM 1401 C CA . LYS A 1 179 ? 15.414 21.531 8.07 1 86.75 179 LYS A CA 1
ATOM 1402 C C . LYS A 1 179 ? 13.984 21.656 8.594 1 86.75 179 LYS A C 1
ATOM 1404 O O . LYS A 1 179 ? 13.586 22.734 9.055 1 86.75 179 LYS A O 1
ATOM 1409 N N . TYR A 1 180 ? 13.266 20.578 8.477 1 85.94 180 TYR A N 1
ATOM 1410 C CA . TYR A 1 180 ? 11.898 20.547 8.977 1 85.94 180 TYR A CA 1
ATOM 1411 C C . TYR A 1 180 ? 11.844 20.859 10.461 1 85.94 180 TYR A C 1
ATOM 1413 O O . TYR A 1 180 ? 11.055 21.703 10.898 1 85.94 180 TYR A O 1
ATOM 1421 N N . SER A 1 181 ? 12.672 20.328 11.18 1 80.88 181 SER A N 1
ATOM 1422 C CA . SER A 1 181 ? 12.719 20.531 12.625 1 80.88 181 SER A CA 1
ATOM 1423 C C . SER A 1 181 ? 13.133 21.969 12.953 1 80.88 181 SER A C 1
ATOM 1425 O O . SER A 1 181 ? 12.641 22.547 13.922 1 80.88 181 SER A O 1
ATOM 1427 N N . ARG A 1 182 ? 13.875 22.578 12.133 1 78.31 182 ARG A N 1
ATOM 1428 C CA . ARG A 1 182 ? 14.414 23.906 12.414 1 78.31 182 ARG A CA 1
ATOM 1429 C C . ARG A 1 182 ? 13.414 25 12.031 1 78.31 182 ARG A C 1
ATOM 1431 O O . ARG A 1 182 ? 13.469 26.109 12.539 1 78.31 182 ARG A O 1
ATOM 1438 N N . ASN A 1 183 ? 12.586 24.609 11.141 1 73.62 183 ASN A N 1
ATOM 1439 C CA . ASN A 1 183 ? 11.625 25.594 10.641 1 73.62 183 ASN A CA 1
ATOM 1440 C C . ASN A 1 183 ? 10.406 25.688 11.555 1 73.62 183 ASN A C 1
ATOM 1442 O O . ASN A 1 183 ? 9.531 26.531 11.336 1 73.62 183 ASN A O 1
ATOM 1446 N N . LEU A 1 184 ? 10.422 24.781 12.484 1 73.81 184 LEU A N 1
ATOM 1447 C CA . LEU A 1 184 ? 9.266 24.812 13.383 1 73.81 184 LEU A CA 1
ATOM 1448 C C . LEU A 1 184 ? 9.602 25.594 14.656 1 73.81 184 LEU A C 1
ATOM 1450 O O . LEU A 1 184 ? 10.758 25.625 15.078 1 73.81 184 LEU A O 1
ATOM 1454 N N . LEU B 1 1 ? 9.414 -20.891 14.219 1 41.5 1 LEU B N 1
ATOM 1455 C CA . LEU B 1 1 ? 9.734 -20.375 12.891 1 41.5 1 LEU B CA 1
ATOM 1456 C C . LEU B 1 1 ? 10.531 -21.406 12.094 1 41.5 1 LEU B C 1
ATOM 1458 O O . LEU B 1 1 ? 11.625 -21.797 12.492 1 41.5 1 LEU B O 1
ATOM 1462 N N . GLN B 1 2 ? 9.758 -22.359 11.547 1 56.38 2 GLN B N 1
ATOM 1463 C CA . GLN B 1 2 ? 10.508 -23.359 10.781 1 56.38 2 GLN B CA 1
ATOM 1464 C C . GLN B 1 2 ? 11.406 -22.688 9.742 1 56.38 2 GLN B C 1
ATOM 1466 O O . GLN B 1 2 ? 10.984 -21.766 9.047 1 56.38 2 GLN B O 1
ATOM 1471 N N . PHE B 1 3 ? 12.664 -22.781 10 1 70.38 3 PHE B N 1
ATOM 1472 C CA . PHE B 1 3 ? 13.688 -22.297 9.086 1 70.38 3 PHE B CA 1
ATOM 1473 C C . PHE B 1 3 ? 13.461 -22.859 7.68 1 70.38 3 PHE B C 1
ATOM 1475 O O . PHE B 1 3 ? 13.211 -24.047 7.508 1 70.38 3 PHE B O 1
ATOM 1482 N N . CYS B 1 4 ? 13.039 -22 6.781 1 80.12 4 CYS B N 1
ATOM 1483 C CA . CYS B 1 4 ? 12.938 -22.359 5.375 1 80.12 4 CYS B CA 1
ATOM 1484 C C . CYS B 1 4 ? 14.289 -22.219 4.68 1 80.12 4 CYS B C 1
ATOM 1486 O O . CYS B 1 4 ? 14.898 -21.141 4.707 1 80.12 4 CYS B O 1
ATOM 1488 N N . ASN B 1 5 ? 14.758 -23.328 4.18 1 84.81 5 ASN B N 1
ATOM 1489 C CA . ASN B 1 5 ? 16.109 -23.391 3.629 1 84.81 5 ASN B CA 1
ATOM 1490 C C . ASN B 1 5 ? 16.094 -23.406 2.104 1 84.81 5 ASN B C 1
ATOM 1492 O O . ASN B 1 5 ? 17.125 -23.578 1.469 1 84.81 5 ASN B O 1
ATOM 1496 N N . GLY B 1 6 ? 14.961 -23.266 1.456 1 90.12 6 GLY B N 1
ATOM 1497 C CA . GLY B 1 6 ? 14.836 -23.375 0.01 1 90.12 6 GLY B CA 1
ATOM 1498 C C . GLY B 1 6 ? 14.672 -22.031 -0.673 1 90.12 6 GLY B C 1
ATOM 1499 O O . GLY B 1 6 ? 14.508 -21.953 -1.894 1 90.12 6 GLY B O 1
ATOM 1500 N N . GLY B 1 7 ? 14.758 -20.969 0.083 1 94.44 7 GLY B N 1
ATOM 1501 C CA . GLY B 1 7 ? 14.422 -19.672 -0.499 1 94.44 7 GLY B CA 1
ATOM 1502 C C . GLY B 1 7 ? 12.93 -19.484 -0.712 1 94.44 7 GLY B C 1
ATOM 1503 O O . GLY B 1 7 ? 12.117 -20.156 -0.075 1 94.44 7 GLY B O 1
ATOM 1504 N N . ASP B 1 8 ? 12.648 -18.516 -1.561 1 97.44 8 ASP B N 1
ATOM 1505 C CA . ASP B 1 8 ? 11.234 -18.281 -1.844 1 97.44 8 ASP B CA 1
ATOM 1506 C C . ASP B 1 8 ? 10.867 -18.75 -3.248 1 97.44 8 ASP B C 1
ATOM 1508 O O . ASP B 1 8 ? 11.727 -19.234 -3.988 1 97.44 8 ASP B O 1
ATOM 1512 N N . LEU B 1 9 ? 9.648 -18.688 -3.57 1 98.12 9 LEU B N 1
ATOM 1513 C CA . LEU B 1 9 ? 9.141 -19.203 -4.84 1 98.12 9 LEU B CA 1
ATOM 1514 C C . LEU B 1 9 ? 9.734 -18.422 -6.012 1 98.12 9 LEU B C 1
ATOM 1516 O O . LEU B 1 9 ? 9.922 -18.969 -7.098 1 98.12 9 LEU B O 1
ATOM 1520 N N . SER B 1 10 ? 9.992 -17.109 -5.797 1 97.62 10 SER B N 1
ATOM 1521 C CA . SER B 1 10 ? 10.633 -16.328 -6.848 1 97.62 10 SER B CA 1
ATOM 1522 C C . SER B 1 10 ? 12.008 -16.906 -7.199 1 97.62 10 SER B C 1
ATOM 1524 O O . SER B 1 10 ? 12.344 -17.062 -8.375 1 97.62 10 SER B O 1
ATOM 1526 N N . ASP B 1 11 ? 12.781 -17.234 -6.168 1 96.5 11 ASP B N 1
ATOM 1527 C CA . ASP B 1 11 ? 14.078 -17.875 -6.363 1 96.5 11 ASP B CA 1
ATOM 1528 C C . ASP B 1 11 ? 13.93 -19.203 -7.117 1 96.5 11 ASP B C 1
ATOM 1530 O O . ASP B 1 11 ? 14.688 -19.469 -8.055 1 96.5 11 ASP B O 1
ATOM 1534 N N . TYR B 1 12 ? 13.055 -19.953 -6.664 1 96.81 12 TYR B N 1
ATOM 1535 C CA . TYR B 1 12 ? 12.797 -21.266 -7.246 1 96.81 12 TYR B CA 1
ATOM 1536 C C . TYR B 1 12 ? 12.422 -21.141 -8.719 1 96.81 12 TYR B C 1
ATOM 1538 O O . TYR B 1 12 ? 12.93 -21.891 -9.562 1 96.81 12 TYR B O 1
ATOM 1546 N N . LEU B 1 13 ? 11.562 -20.188 -9.055 1 97 13 LEU B N 1
ATOM 1547 C CA . LEU B 1 13 ? 11.102 -19.953 -10.422 1 97 13 LEU B CA 1
ATOM 1548 C C . LEU B 1 13 ? 12.242 -19.453 -11.297 1 97 13 LEU B C 1
ATOM 1550 O O . LEU B 1 13 ? 12.328 -19.812 -12.477 1 97 13 LEU B O 1
ATOM 1554 N N . GLN B 1 14 ? 12.984 -18.594 -10.703 1 96 14 GLN B N 1
ATOM 1555 C CA . GLN B 1 14 ? 14.125 -18.094 -11.453 1 96 14 GLN B CA 1
ATOM 1556 C C . GLN B 1 14 ? 15.047 -19.234 -11.883 1 96 14 GLN B C 1
ATOM 1558 O O . GLN B 1 14 ? 15.57 -19.219 -13 1 96 14 GLN B O 1
ATOM 1563 N N . ASP B 1 15 ? 15.188 -20.172 -11.031 1 95.94 15 ASP B N 1
ATOM 1564 C CA . ASP B 1 15 ? 16.031 -21.312 -11.297 1 95.94 15 ASP B CA 1
ATOM 1565 C C . ASP B 1 15 ? 15.406 -22.25 -12.336 1 95.94 15 ASP B C 1
ATOM 1567 O O . ASP B 1 15 ? 16.094 -22.766 -13.211 1 95.94 15 ASP B O 1
ATOM 1571 N N . LYS B 1 16 ? 14.133 -22.406 -12.289 1 97.06 16 LYS B N 1
ATOM 1572 C CA . LYS B 1 16 ? 13.453 -23.406 -13.086 1 97.06 16 LYS B CA 1
ATOM 1573 C C . LYS B 1 16 ? 12.914 -22.828 -14.391 1 97.06 16 LYS B C 1
ATOM 1575 O O . LYS B 1 16 ? 12.664 -23.547 -15.352 1 97.06 16 LYS B O 1
ATOM 1580 N N . GLY B 1 17 ? 12.711 -21.516 -14.391 1 97.5 17 GLY B N 1
ATOM 1581 C CA . GLY B 1 17 ? 12.039 -20.859 -15.5 1 97.5 17 GLY B CA 1
ATOM 1582 C C . GLY B 1 17 ? 10.531 -20.953 -15.43 1 97.5 17 GLY B C 1
ATOM 1583 O O . GLY B 1 17 ? 9.844 -19.953 -15.281 1 97.5 17 GLY B O 1
ATOM 1584 N N . THR B 1 18 ? 10.047 -22.188 -15.531 1 98.31 18 THR B N 1
ATOM 1585 C CA . THR B 1 18 ? 8.641 -22.531 -15.352 1 98.31 18 THR B CA 1
ATOM 1586 C C . THR B 1 18 ? 8.484 -23.797 -14.516 1 98.31 18 THR B C 1
ATOM 1588 O O . THR B 1 18 ? 9.477 -24.469 -14.203 1 98.31 18 THR B O 1
ATOM 1591 N N . LEU B 1 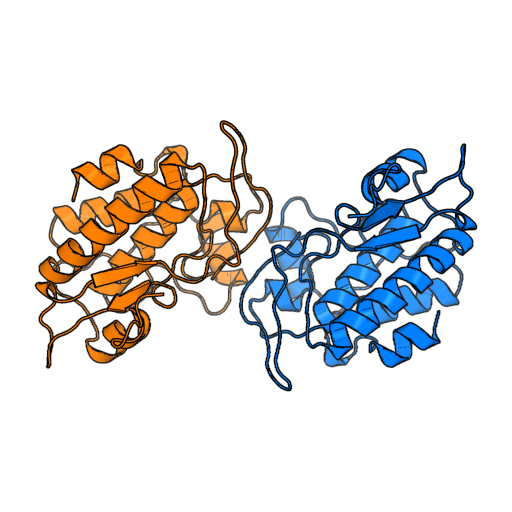19 ? 7.277 -24.016 -14.125 1 98.38 19 LEU B N 1
ATOM 1592 C CA . LEU B 1 19 ? 6.984 -25.219 -13.359 1 98.38 19 LEU B CA 1
ATOM 1593 C C . LEU B 1 19 ? 5.984 -26.109 -14.102 1 98.38 19 LEU B C 1
ATOM 1595 O O . LEU B 1 19 ? 5.133 -25.594 -14.836 1 98.38 19 LEU B O 1
ATOM 1599 N N . SER B 1 20 ? 6.105 -27.391 -13.844 1 98.12 20 SER B N 1
ATOM 1600 C CA . SER B 1 20 ? 5.109 -28.328 -14.375 1 98.12 20 SER B CA 1
ATOM 1601 C C . SER B 1 20 ? 3.758 -28.125 -13.695 1 98.12 20 SER B C 1
ATOM 1603 O O . SER B 1 20 ? 3.689 -27.641 -12.562 1 98.12 20 SER B O 1
ATOM 1605 N N . GLU B 1 21 ? 2.732 -28.469 -14.383 1 97.88 21 GLU B N 1
ATOM 1606 C CA . GLU B 1 21 ? 1.402 -28.359 -13.789 1 97.88 21 GLU B CA 1
ATOM 1607 C C . GLU B 1 21 ? 1.289 -29.219 -12.523 1 97.88 21 GLU B C 1
ATOM 1609 O O . GLU B 1 21 ? 0.584 -28.844 -11.586 1 97.88 21 GLU B O 1
ATOM 1614 N N . GLU B 1 22 ? 1.937 -30.312 -12.539 1 97.12 22 GLU B N 1
ATOM 1615 C CA . GLU B 1 22 ? 1.93 -31.172 -11.352 1 97.12 22 GLU B CA 1
ATOM 1616 C C . GLU B 1 22 ? 2.533 -30.453 -10.148 1 97.12 22 GLU B C 1
ATOM 1618 O O . GLU B 1 22 ? 1.976 -30.5 -9.055 1 97.12 22 GLU B O 1
ATOM 1623 N N . THR B 1 23 ? 3.67 -29.828 -10.352 1 97.88 23 THR B N 1
ATOM 1624 C CA . THR B 1 23 ? 4.312 -29.047 -9.297 1 97.88 23 THR B CA 1
ATOM 1625 C C . THR B 1 23 ? 3.416 -27.906 -8.844 1 97.88 23 THR B C 1
ATOM 1627 O O . THR B 1 23 ? 3.227 -27.688 -7.648 1 97.88 23 THR B O 1
ATOM 1630 N N . ILE B 1 24 ? 2.844 -27.219 -9.836 1 98.12 24 ILE B N 1
ATOM 1631 C CA . ILE B 1 24 ? 1.954 -26.109 -9.539 1 98.12 24 ILE B CA 1
ATOM 1632 C C . ILE B 1 24 ? 0.79 -26.578 -8.68 1 98.12 24 ILE B C 1
ATOM 1634 O O . ILE B 1 24 ? 0.46 -25.969 -7.668 1 98.12 24 ILE B O 1
ATOM 1638 N N . ARG B 1 25 ? 0.237 -27.688 -9.047 1 95.94 25 ARG B N 1
ATOM 1639 C CA . ARG B 1 25 ? -0.895 -28.234 -8.305 1 95.94 25 ARG B CA 1
ATOM 1640 C C . ARG B 1 25 ? -0.495 -28.578 -6.875 1 95.94 25 ARG B C 1
ATOM 1642 O O . ARG B 1 25 ? -1.246 -28.312 -5.93 1 95.94 25 ARG B O 1
ATOM 1649 N N . THR B 1 26 ? 0.625 -29.156 -6.719 1 96.69 26 THR B N 1
ATOM 1650 C CA . THR B 1 26 ? 1.133 -29.516 -5.402 1 96.69 26 THR B CA 1
ATOM 1651 C C . THR B 1 26 ? 1.281 -28.281 -4.52 1 96.69 26 THR B C 1
ATOM 1653 O O . THR B 1 26 ? 0.844 -28.281 -3.367 1 96.69 26 THR B O 1
ATOM 1656 N N . PHE B 1 27 ? 1.862 -27.25 -5.059 1 97.31 27 PHE B N 1
ATOM 1657 C CA . PHE B 1 27 ? 2.062 -26.016 -4.309 1 97.31 27 PHE B CA 1
ATOM 1658 C C . PHE B 1 27 ? 0.73 -25.344 -4.02 1 97.31 27 PHE B C 1
ATOM 1660 O O . PHE B 1 27 ? 0.5 -24.859 -2.906 1 97.31 27 PHE B O 1
ATOM 1667 N N . LEU B 1 28 ? -0.142 -25.359 -5.008 1 96.31 28 LEU B N 1
ATOM 1668 C CA . LEU B 1 28 ? -1.416 -24.672 -4.875 1 96.31 28 LEU B CA 1
ATOM 1669 C C . LEU B 1 28 ? -2.281 -25.312 -3.799 1 96.31 28 LEU B C 1
ATOM 1671 O O . LEU B 1 28 ? -3.029 -24.625 -3.102 1 96.31 28 LEU B O 1
ATOM 1675 N N . LYS B 1 29 ? -2.26 -26.594 -3.682 1 95.62 29 LYS B N 1
ATOM 1676 C CA . LYS B 1 29 ? -3.006 -27.281 -2.631 1 95.62 29 LYS B CA 1
ATOM 1677 C C . LYS B 1 29 ? -2.584 -26.797 -1.248 1 95.62 29 LYS B C 1
ATOM 1679 O O . LYS B 1 29 ? -3.428 -26.547 -0.386 1 95.62 29 LYS B O 1
ATOM 1684 N N . GLN B 1 30 ? -1.322 -26.609 -1.059 1 96.31 30 GLN B N 1
ATOM 1685 C CA . GLN B 1 30 ? -0.804 -26.109 0.213 1 96.31 30 GLN B CA 1
ATOM 1686 C C . GLN B 1 30 ? -1.199 -24.656 0.441 1 96.31 30 GLN B C 1
ATOM 1688 O O . GLN B 1 30 ? -1.637 -24.297 1.534 1 96.31 30 GLN B O 1
ATOM 1693 N N . ILE B 1 31 ? -1.079 -23.891 -0.602 1 97 31 ILE B N 1
ATOM 1694 C CA . ILE B 1 31 ? -1.422 -22.469 -0.514 1 97 31 ILE B CA 1
ATOM 1695 C C . ILE B 1 31 ? -2.912 -22.328 -0.22 1 97 31 ILE B C 1
ATOM 1697 O O . ILE B 1 31 ? -3.307 -21.5 0.61 1 97 31 ILE B O 1
ATOM 1701 N N . ALA B 1 32 ? -3.678 -23.156 -0.908 1 95.88 32 ALA B N 1
ATOM 1702 C CA . ALA B 1 32 ? -5.121 -23.125 -0.694 1 95.88 32 ALA B CA 1
ATOM 1703 C C . ALA B 1 32 ? -5.469 -23.422 0.761 1 95.88 32 ALA B C 1
ATOM 1705 O O . ALA B 1 32 ? -6.344 -22.766 1.343 1 95.88 32 ALA B O 1
ATOM 1706 N N . SER B 1 33 ? -4.875 -24.359 1.342 1 95.19 33 SER B N 1
ATOM 1707 C CA . SER B 1 33 ? -5.109 -24.703 2.74 1 95.19 33 SER B CA 1
ATOM 1708 C C . SER B 1 33 ? -4.766 -23.531 3.664 1 95.19 33 SER B C 1
ATOM 1710 O O . SER B 1 33 ? -5.543 -23.203 4.562 1 95.19 33 SER B O 1
ATOM 1712 N N . ALA B 1 34 ? -3.6 -22.969 3.396 1 95.88 34 ALA B N 1
ATOM 1713 C CA . ALA B 1 34 ? -3.18 -21.812 4.195 1 95.88 34 ALA B CA 1
ATOM 1714 C C . ALA B 1 34 ? -4.148 -20.656 4.031 1 95.88 34 ALA B C 1
ATOM 1716 O O . ALA B 1 34 ? -4.531 -20.016 5.016 1 95.88 34 ALA B O 1
ATOM 1717 N N . MET B 1 35 ? -4.602 -20.422 2.834 1 95.81 35 MET B N 1
ATOM 1718 C CA . MET B 1 35 ? -5.516 -19.312 2.533 1 95.81 35 MET B CA 1
ATOM 1719 C C . MET B 1 35 ? -6.863 -19.531 3.209 1 95.81 35 MET B C 1
ATOM 1721 O O . MET B 1 35 ? -7.5 -18.578 3.648 1 95.81 35 MET B O 1
ATOM 1725 N N . ARG B 1 36 ? -7.289 -20.719 3.217 1 93.5 36 ARG B N 1
ATOM 1726 C CA . ARG B 1 36 ? -8.547 -21.031 3.885 1 93.5 36 ARG B CA 1
ATOM 1727 C C . ARG B 1 36 ? -8.484 -20.688 5.371 1 93.5 36 ARG B C 1
ATOM 1729 O O . ARG B 1 36 ? -9.438 -20.156 5.93 1 93.5 36 ARG B O 1
ATOM 1736 N N . ILE B 1 37 ? -7.402 -21 5.992 1 94.88 37 ILE B N 1
ATOM 1737 C CA . ILE B 1 37 ? -7.219 -20.688 7.402 1 94.88 37 ILE B CA 1
ATOM 1738 C C . ILE B 1 37 ? -7.254 -19.172 7.605 1 94.88 37 ILE B C 1
ATOM 1740 O O . ILE B 1 37 ? -7.953 -18.672 8.492 1 94.88 37 ILE B O 1
ATOM 1744 N N . LEU B 1 38 ? -6.531 -18.422 6.758 1 95.75 38 LEU B N 1
ATOM 1745 C CA . LEU B 1 38 ? -6.535 -16.969 6.852 1 95.75 38 LEU B CA 1
ATOM 1746 C C . LEU B 1 38 ? -7.945 -16.422 6.668 1 95.75 38 LEU B C 1
ATOM 1748 O O . LEU B 1 38 ? -8.391 -15.578 7.449 1 95.75 38 LEU B O 1
ATOM 1752 N N . HIS B 1 39 ? -8.586 -16.906 5.688 1 94.19 39 HIS B N 1
ATOM 1753 C CA . HIS B 1 39 ? -9.93 -16.453 5.371 1 94.19 39 HIS B CA 1
ATOM 1754 C C . HIS B 1 39 ? -10.883 -16.703 6.531 1 94.19 39 HIS B C 1
ATOM 1756 O O . HIS B 1 39 ? -11.711 -15.852 6.871 1 94.19 39 HIS B O 1
ATOM 1762 N N . SER B 1 40 ? -10.797 -17.828 7.109 1 94.56 40 SER B N 1
ATOM 1763 C CA . SER B 1 40 ? -11.68 -18.203 8.211 1 94.56 40 SER B CA 1
ATOM 1764 C C . SER B 1 40 ? -11.469 -17.297 9.422 1 94.56 40 SER B C 1
ATOM 1766 O O . SER B 1 40 ? -12.375 -17.141 10.25 1 94.56 40 SER B O 1
ATOM 1768 N N . LYS B 1 41 ? -10.312 -16.734 9.523 1 95.62 41 LYS B N 1
ATOM 1769 C CA . LYS B 1 41 ? -9.992 -15.844 10.641 1 95.62 41 LYS B CA 1
ATOM 1770 C C . LYS B 1 41 ? -10.211 -14.383 10.266 1 95.62 41 LYS B C 1
ATOM 1772 O O . LYS B 1 41 ? -9.922 -13.484 11.055 1 95.62 41 LYS B O 1
ATOM 1777 N N . GLY B 1 42 ? -10.602 -14.148 8.969 1 95.75 42 GLY B N 1
ATOM 1778 C CA . GLY B 1 42 ? -10.852 -12.789 8.5 1 95.75 42 GLY B CA 1
ATOM 1779 C C . GLY B 1 42 ? -9.586 -12.031 8.164 1 95.75 42 GLY B C 1
ATOM 1780 O O . GLY B 1 42 ? -9.562 -10.797 8.203 1 95.75 42 GLY B O 1
ATOM 1781 N N . ILE B 1 43 ? -8.531 -12.773 7.859 1 96.75 43 ILE B N 1
ATOM 1782 C CA . ILE B 1 43 ? -7.25 -12.141 7.574 1 96.75 43 ILE B CA 1
ATOM 1783 C C . ILE B 1 43 ? -7.062 -12.008 6.066 1 96.75 43 ILE B C 1
ATOM 1785 O O . ILE B 1 43 ? -7.23 -12.977 5.32 1 96.75 43 ILE B O 1
ATOM 1789 N N . ILE B 1 44 ? -6.797 -10.859 5.621 1 97.12 44 ILE B N 1
ATOM 1790 C CA . ILE B 1 44 ? -6.355 -10.609 4.254 1 97.12 44 ILE B CA 1
ATOM 1791 C C . ILE B 1 44 ? -4.855 -10.32 4.238 1 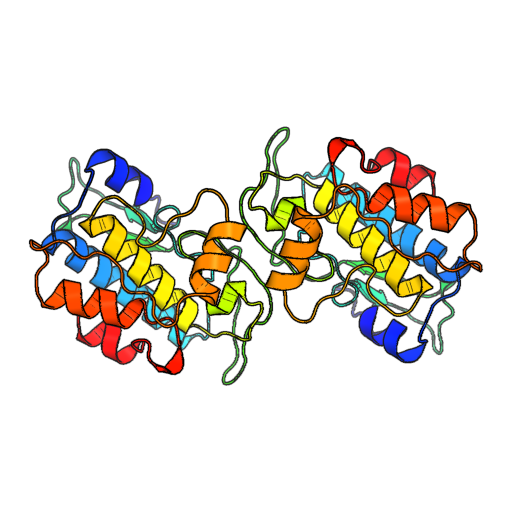97.12 44 ILE B C 1
ATOM 1793 O O . ILE B 1 44 ? -4.359 -9.531 5.047 1 97.12 44 ILE B O 1
ATOM 1797 N N . HIS B 1 45 ? -4.105 -10.961 3.379 1 97.75 45 HIS B N 1
ATOM 1798 C CA . HIS B 1 45 ? -2.65 -10.836 3.352 1 97.75 45 HIS B CA 1
ATOM 1799 C C . HIS B 1 45 ? -2.219 -9.531 2.689 1 97.75 45 HIS B C 1
ATOM 1801 O O . HIS B 1 45 ? -1.408 -8.789 3.246 1 97.75 45 HIS B O 1
ATOM 1807 N N . ARG B 1 46 ? -2.758 -9.258 1.441 1 96.94 46 ARG B N 1
ATOM 1808 C CA . ARG B 1 46 ? -2.686 -8 0.703 1 96.94 46 ARG B CA 1
ATOM 1809 C C . ARG B 1 46 ? -1.329 -7.84 0.027 1 96.94 46 ARG B C 1
ATOM 1811 O O . ARG B 1 46 ? -1.066 -6.82 -0.614 1 96.94 46 ARG B O 1
ATOM 1818 N N . ASP B 1 47 ? -0.449 -8.875 0.044 1 96.81 47 ASP B N 1
ATOM 1819 C CA . ASP B 1 47 ? 0.817 -8.82 -0.681 1 96.81 47 ASP B CA 1
ATOM 1820 C C . ASP B 1 47 ? 1.314 -10.219 -1.021 1 96.81 47 ASP B C 1
ATOM 1822 O O . ASP B 1 47 ? 2.5 -10.523 -0.862 1 96.81 47 ASP B O 1
ATOM 1826 N N . LEU B 1 48 ? 0.434 -11.086 -1.42 1 97.88 48 LEU B N 1
ATOM 1827 C CA . LEU B 1 48 ? 0.836 -12.391 -1.919 1 97.88 48 LEU B CA 1
ATOM 1828 C C . LEU B 1 48 ? 1.58 -12.266 -3.244 1 97.88 48 LEU B C 1
ATOM 1830 O O . LEU B 1 48 ? 1.104 -11.602 -4.168 1 97.88 48 LEU B O 1
ATOM 1834 N N . LYS B 1 49 ? 2.697 -12.781 -3.242 1 97.69 49 LYS B N 1
ATOM 1835 C CA . LYS B 1 49 ? 3.619 -12.82 -4.375 1 97.69 49 LYS B CA 1
ATOM 1836 C C . LYS B 1 49 ? 4.66 -13.922 -4.199 1 97.69 49 LYS B C 1
ATOM 1838 O O . LYS B 1 49 ? 4.805 -14.484 -3.109 1 97.69 49 LYS B O 1
ATOM 1843 N N . PRO B 1 50 ? 5.387 -14.289 -5.293 1 98.31 50 PRO B N 1
ATOM 1844 C CA . PRO B 1 50 ? 6.332 -15.398 -5.176 1 98.31 50 PRO B CA 1
ATOM 1845 C C . PRO B 1 50 ? 7.383 -15.172 -4.094 1 98.31 50 PRO B C 1
ATOM 1847 O O . PRO B 1 50 ? 7.785 -16.109 -3.408 1 98.31 50 PRO B O 1
ATOM 1850 N N . GLN B 1 51 ? 7.715 -13.906 -3.846 1 96.62 51 GLN B N 1
ATOM 1851 C CA . GLN B 1 51 ? 8.742 -13.57 -2.869 1 96.62 51 GLN B CA 1
ATOM 1852 C C . GLN B 1 51 ? 8.266 -13.844 -1.446 1 96.62 51 GLN B C 1
ATOM 1854 O O . GLN B 1 51 ? 9.07 -13.961 -0.522 1 96.62 51 GLN B O 1
ATOM 1859 N N . ASN B 1 52 ? 6.926 -13.906 -1.288 1 96.94 52 ASN B N 1
ATOM 1860 C CA . ASN B 1 52 ? 6.363 -14.102 0.044 1 96.94 52 ASN B CA 1
ATOM 1861 C C . ASN B 1 52 ? 5.887 -15.539 0.244 1 96.94 52 ASN B C 1
ATOM 1863 O O . ASN B 1 52 ? 5.09 -15.812 1.144 1 96.94 52 ASN B O 1
ATOM 1867 N N . LEU B 1 53 ? 6.312 -16.484 -0.593 1 98.19 53 LEU B N 1
ATOM 1868 C CA . LEU B 1 53 ? 6.078 -17.922 -0.476 1 98.19 53 LEU B CA 1
ATOM 1869 C C . LEU B 1 53 ? 7.395 -18.672 -0.3 1 98.19 53 LEU B C 1
ATOM 1871 O O . LEU B 1 53 ? 8.109 -18.906 -1.274 1 98.19 53 LEU B O 1
ATOM 1875 N N . LEU B 1 54 ? 7.633 -19.094 0.965 1 97.44 54 LEU B N 1
ATOM 1876 C CA . LEU B 1 54 ? 8.891 -19.75 1.301 1 97.44 54 LEU B CA 1
ATOM 1877 C C . LEU B 1 54 ? 8.828 -21.234 1.014 1 97.44 54 LEU B C 1
ATOM 1879 O O . LEU B 1 54 ? 7.785 -21.875 1.213 1 97.44 54 LEU B O 1
ATOM 1883 N N . LEU B 1 55 ? 9.906 -21.719 0.535 1 97.31 55 LEU B N 1
ATOM 1884 C CA . LEU B 1 55 ? 10.039 -23.156 0.302 1 97.31 55 LEU B CA 1
ATOM 1885 C C . LEU B 1 55 ? 10.875 -23.812 1.398 1 97.31 55 LEU B C 1
ATOM 1887 O O . LEU B 1 55 ? 12 -23.375 1.66 1 97.31 55 LEU B O 1
ATOM 1891 N N . CYS B 1 56 ? 10.219 -24.828 1.978 1 96.56 56 CYS B N 1
ATOM 1892 C CA . CYS B 1 56 ? 10.875 -25.547 3.066 1 96.56 56 CYS B CA 1
ATOM 1893 C C . CYS B 1 56 ? 10.984 -27.031 2.756 1 96.56 56 CYS B C 1
ATOM 1895 O O . CYS B 1 56 ? 10.023 -27.641 2.281 1 96.56 56 CYS B O 1
ATOM 1897 N N . TYR B 1 57 ? 12.148 -27.531 2.963 1 95.25 57 TYR B N 1
ATOM 1898 C CA . TYR B 1 57 ? 12.328 -28.969 2.801 1 95.25 57 TYR B CA 1
ATOM 1899 C C . TYR B 1 57 ? 13.477 -29.469 3.674 1 95.25 57 TYR B C 1
ATOM 1901 O O . TYR B 1 57 ? 14.344 -28.688 4.078 1 95.25 57 TYR B O 1
ATOM 1909 N N . ASN B 1 58 ? 13.43 -30.797 3.965 1 93.06 58 ASN B N 1
ATOM 1910 C CA . ASN B 1 58 ? 14.406 -31.375 4.879 1 93.06 58 ASN B CA 1
ATOM 1911 C C . ASN B 1 58 ? 15.266 -32.438 4.18 1 93.06 58 ASN B C 1
ATOM 1913 O O . ASN B 1 58 ? 15.977 -33.188 4.836 1 93.06 58 ASN B O 1
ATOM 1917 N N . VAL B 1 59 ? 15.18 -32.531 2.936 1 93 59 VAL B N 1
ATOM 1918 C CA . VAL B 1 59 ? 15.977 -33.5 2.195 1 93 59 VAL B CA 1
ATOM 1919 C C . VAL B 1 59 ? 16.906 -32.781 1.22 1 93 59 VAL B C 1
ATOM 1921 O O . VAL B 1 59 ? 16.641 -31.625 0.853 1 93 59 VAL B O 1
ATOM 1924 N N . LYS B 1 60 ? 18 -33.562 0.928 1 88.88 60 LYS B N 1
ATOM 1925 C CA . LYS B 1 60 ? 18.906 -33.062 -0.1 1 88.88 60 LYS B CA 1
ATOM 1926 C C . LYS B 1 60 ? 18.297 -33.188 -1.491 1 88.88 60 LYS B C 1
ATOM 1928 O O . LYS B 1 60 ? 17.703 -34.219 -1.803 1 88.88 60 LYS B O 1
ATOM 1933 N N . ASN B 1 61 ? 18.172 -32.219 -2.256 1 91.81 61 ASN B N 1
ATOM 1934 C CA . ASN B 1 61 ? 17.641 -32.219 -3.617 1 91.81 61 ASN B CA 1
ATOM 1935 C C . ASN B 1 61 ? 16.156 -32.531 -3.646 1 91.81 61 ASN B C 1
ATOM 1937 O O . ASN B 1 61 ? 15.734 -33.562 -4.184 1 91.81 61 ASN B O 1
ATOM 1941 N N . PRO B 1 62 ? 15.445 -31.828 -3.135 1 95.44 62 PRO B N 1
ATOM 1942 C CA . PRO B 1 62 ? 14.008 -32.094 -2.965 1 95.44 62 PRO B CA 1
ATOM 1943 C C . PRO B 1 62 ? 13.258 -32.156 -4.293 1 95.44 62 PRO B C 1
ATOM 1945 O O . PRO B 1 62 ? 13.562 -31.391 -5.215 1 95.44 62 PRO B O 1
ATOM 1948 N N . THR B 1 63 ? 12.352 -33.188 -4.309 1 95.88 63 THR B N 1
ATOM 1949 C CA . THR B 1 63 ? 11.328 -33.156 -5.344 1 95.88 63 THR B CA 1
ATOM 1950 C C . THR B 1 63 ? 10.203 -32.188 -4.949 1 95.88 63 THR B C 1
ATOM 1952 O O . THR B 1 63 ? 10.109 -31.766 -3.791 1 95.88 63 THR B O 1
ATOM 1955 N N . PRO B 1 64 ? 9.367 -31.781 -5.871 1 95.38 64 PRO B N 1
ATOM 1956 C CA . PRO B 1 64 ? 8.266 -30.891 -5.516 1 95.38 64 PRO B CA 1
ATOM 1957 C C . PRO B 1 64 ? 7.398 -31.438 -4.387 1 95.38 64 PRO B C 1
ATOM 1959 O O . PRO B 1 64 ? 6.906 -30.672 -3.551 1 95.38 64 PRO B O 1
ATOM 1962 N N . SER B 1 65 ? 7.309 -32.719 -4.363 1 95.44 65 SER B N 1
ATOM 1963 C CA . SER B 1 65 ? 6.484 -33.312 -3.33 1 95.44 65 SER B CA 1
ATOM 1964 C C . SER B 1 65 ? 7.141 -33.219 -1.958 1 95.44 65 SER B C 1
ATOM 1966 O O . SER B 1 65 ? 6.48 -33.375 -0.931 1 95.44 65 SER B O 1
ATOM 1968 N N . ASP B 1 66 ? 8.43 -32.875 -1.912 1 96.44 66 ASP B N 1
ATOM 1969 C CA . ASP B 1 66 ? 9.18 -32.719 -0.667 1 96.44 66 ASP B CA 1
ATOM 1970 C C . ASP B 1 66 ? 9.094 -31.297 -0.151 1 96.44 66 ASP B C 1
ATOM 1972 O O . ASP B 1 66 ? 9.445 -31.016 0.999 1 96.44 66 ASP B O 1
ATOM 1976 N N . ILE B 1 67 ? 8.633 -30.5 -0.992 1 97.06 67 ILE B N 1
ATOM 1977 C CA . ILE B 1 67 ? 8.711 -29.062 -0.689 1 97.06 67 ILE B CA 1
ATOM 1978 C C . ILE B 1 67 ? 7.434 -28.625 0.018 1 97.06 67 ILE B C 1
ATOM 1980 O O . ILE B 1 67 ? 6.328 -28.875 -0.462 1 97.06 67 ILE B O 1
ATOM 1984 N N . LYS B 1 68 ? 7.594 -28 1.142 1 96.94 68 LYS B N 1
ATOM 1985 C CA . LYS B 1 68 ? 6.512 -27.328 1.861 1 96.94 68 LYS B CA 1
ATOM 1986 C C . LYS B 1 68 ? 6.516 -25.828 1.605 1 96.94 68 LYS B C 1
ATOM 1988 O O . LYS B 1 68 ? 7.562 -25.188 1.687 1 96.94 68 LYS B O 1
ATOM 1993 N N . ILE B 1 69 ? 5.371 -25.266 1.354 1 97.44 69 ILE B N 1
ATOM 1994 C CA . ILE B 1 69 ? 5.219 -23.844 1.101 1 97.44 69 ILE B CA 1
ATOM 1995 C C . ILE B 1 69 ? 4.695 -23.141 2.355 1 97.44 69 ILE B C 1
ATOM 1997 O O . ILE B 1 69 ? 3.752 -23.625 2.99 1 97.44 69 ILE B O 1
ATOM 2001 N N . LYS B 1 70 ? 5.281 -22.062 2.723 1 96.69 70 LYS B N 1
ATOM 2002 C CA . LYS B 1 70 ? 4.809 -21.25 3.834 1 96.69 70 LYS B CA 1
ATOM 2003 C C . LYS B 1 70 ? 4.598 -19.797 3.4 1 96.69 70 LYS B C 1
ATOM 2005 O O . LYS B 1 70 ? 5.477 -19.188 2.781 1 96.69 70 LYS B O 1
ATOM 2010 N N . ILE B 1 71 ? 3.441 -19.297 3.635 1 97.25 71 ILE B N 1
ATOM 2011 C CA . ILE B 1 71 ? 3.18 -17.891 3.383 1 97.25 71 ILE B CA 1
ATOM 2012 C C . ILE B 1 71 ? 3.947 -17.031 4.391 1 97.25 71 ILE B C 1
ATOM 2014 O O . ILE B 1 71 ? 3.91 -17.297 5.594 1 97.25 71 ILE B O 1
ATOM 2018 N N . ALA B 1 72 ? 4.664 -16.125 3.838 1 94.44 72 ALA B N 1
ATOM 2019 C CA . ALA B 1 72 ? 5.473 -15.273 4.699 1 94.44 72 ALA B CA 1
ATOM 2020 C C . ALA B 1 72 ? 5.137 -13.797 4.488 1 94.44 72 ALA B C 1
ATOM 2022 O O . ALA B 1 72 ? 4.305 -13.461 3.643 1 94.44 72 ALA B O 1
ATOM 2023 N N . ASP B 1 73 ? 5.715 -12.906 5.324 1 90.31 73 ASP B N 1
ATOM 2024 C CA . ASP B 1 73 ? 5.605 -11.453 5.27 1 90.31 73 ASP B CA 1
ATOM 2025 C C . ASP B 1 73 ? 4.152 -11.008 5.422 1 90.31 73 ASP B C 1
ATOM 2027 O O . ASP B 1 73 ? 3.477 -10.727 4.434 1 90.31 73 ASP B O 1
ATOM 2031 N N . PHE B 1 74 ? 3.664 -10.797 6.633 1 93.5 74 PHE B N 1
ATOM 2032 C CA . PHE B 1 74 ? 2.314 -10.344 6.941 1 93.5 74 PHE B CA 1
ATOM 2033 C C . PHE B 1 74 ? 2.309 -8.852 7.273 1 93.5 74 PHE B C 1
ATOM 2035 O O . PHE B 1 74 ? 1.426 -8.375 7.988 1 93.5 74 PHE B O 1
ATOM 2042 N N . GLY B 1 75 ? 3.217 -8.18 6.738 1 90.19 75 GLY B N 1
ATOM 2043 C CA . GLY B 1 75 ? 3.395 -6.766 7.02 1 90.19 75 GLY B CA 1
ATOM 2044 C C . GLY B 1 75 ? 2.223 -5.918 6.559 1 90.19 75 GLY B C 1
ATOM 2045 O O . GLY B 1 75 ? 1.946 -4.867 7.145 1 90.19 75 GLY B O 1
ATOM 2046 N N . PHE B 1 76 ? 1.488 -6.332 5.535 1 93.06 76 PHE B N 1
ATOM 2047 C CA . PHE B 1 76 ? 0.345 -5.594 5.012 1 93.06 76 PHE B CA 1
ATOM 2048 C C . PHE B 1 76 ? -0.963 -6.242 5.445 1 93.06 76 PHE B C 1
ATOM 2050 O O . PHE B 1 76 ? -2.045 -5.719 5.168 1 93.06 76 PHE B O 1
ATOM 2057 N N . ALA B 1 77 ? -0.813 -7.32 6.168 1 95.12 77 ALA B N 1
ATOM 2058 C CA . ALA B 1 77 ? -2.016 -8.07 6.52 1 95.12 77 ALA B CA 1
ATOM 2059 C C . ALA B 1 77 ? -2.881 -7.289 7.504 1 95.12 77 ALA B C 1
ATOM 2061 O O . ALA B 1 77 ? -2.377 -6.449 8.258 1 95.12 77 ALA B O 1
ATOM 2062 N N . ARG B 1 78 ? -4.125 -7.531 7.445 1 93.31 78 ARG B N 1
ATOM 2063 C CA . ARG B 1 78 ? -5.062 -6.965 8.406 1 93.31 78 ARG B CA 1
ATOM 2064 C C . ARG B 1 78 ? -6.238 -7.906 8.648 1 93.31 78 ARG B C 1
ATOM 2066 O O . ARG B 1 78 ? -6.543 -8.758 7.809 1 93.31 78 ARG B O 1
ATOM 2073 N N . ILE B 1 79 ? -6.809 -7.773 9.766 1 94.44 79 ILE B N 1
ATOM 2074 C CA . ILE B 1 79 ? -8.039 -8.492 10.07 1 94.44 79 ILE B CA 1
ATOM 2075 C C . ILE B 1 79 ? -9.242 -7.715 9.539 1 94.44 79 ILE B C 1
ATOM 2077 O O . ILE B 1 79 ? -9.367 -6.512 9.797 1 94.44 79 ILE B O 1
ATOM 2081 N N . LEU B 1 80 ? -9.977 -8.352 8.773 1 93.56 80 LEU B N 1
ATOM 2082 C CA . LEU B 1 80 ? -11.211 -7.762 8.258 1 93.56 80 LEU B CA 1
ATOM 2083 C C . LEU B 1 80 ? -12.43 -8.414 8.906 1 93.56 80 LEU B C 1
ATOM 2085 O O . LEU B 1 80 ? -12.828 -9.516 8.523 1 93.56 80 LEU B O 1
ATOM 2089 N N . PRO B 1 81 ? -12.953 -7.707 9.875 1 87.31 81 PRO B N 1
ATOM 2090 C CA . PRO B 1 81 ? -14.203 -8.242 10.414 1 87.31 81 PRO B CA 1
ATOM 2091 C C . PRO B 1 81 ? -15.234 -8.555 9.328 1 87.31 81 PRO B C 1
ATOM 2093 O O . PRO B 1 81 ? -15.141 -8.023 8.219 1 87.31 81 PRO B O 1
ATOM 2096 N N . GLU B 1 82 ? -16.203 -9.344 9.68 1 86.19 82 GLU B N 1
ATOM 2097 C CA . GLU B 1 82 ? -17.25 -9.734 8.727 1 86.19 82 GLU B CA 1
ATOM 2098 C C . GLU B 1 82 ? -17.953 -8.516 8.148 1 86.19 82 GLU B C 1
ATOM 2100 O O . GLU B 1 82 ? -18.25 -7.566 8.875 1 86.19 82 GLU B O 1
AT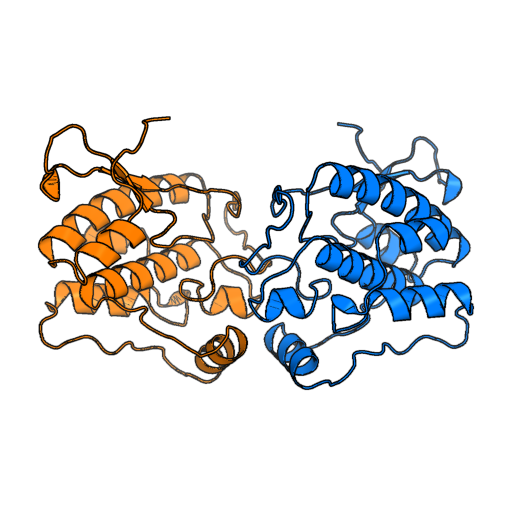OM 2105 N N . ASN B 1 83 ? -18.078 -8.453 6.879 1 85.75 83 ASN B N 1
ATOM 2106 C CA . ASN B 1 83 ? -18.812 -7.422 6.152 1 85.75 83 ASN B CA 1
ATOM 2107 C C . ASN B 1 83 ? -18.047 -6.105 6.109 1 85.75 83 ASN B C 1
ATOM 2109 O O . ASN B 1 83 ? -18.641 -5.035 5.953 1 85.75 83 ASN B O 1
ATOM 2113 N N . THR B 1 84 ? -16.828 -6.23 6.441 1 90.5 84 THR B N 1
ATOM 2114 C CA . THR B 1 84 ? -16.016 -5.031 6.297 1 90.5 84 THR B CA 1
ATOM 2115 C C . THR B 1 84 ? -15.07 -5.16 5.102 1 90.5 84 THR B C 1
ATOM 2117 O O . THR B 1 84 ? -14.859 -6.258 4.59 1 90.5 84 THR B O 1
ATOM 2120 N N . MET B 1 85 ? -14.711 -3.98 4.602 1 91.06 85 MET B N 1
ATOM 2121 C CA . MET B 1 85 ? -13.812 -3.898 3.455 1 91.06 85 MET B CA 1
ATOM 2122 C C . MET B 1 85 ? -12.602 -3.023 3.775 1 91.06 85 MET B C 1
ATOM 2124 O O . MET B 1 85 ? -12.664 -2.172 4.664 1 91.06 85 MET B O 1
ATOM 2128 N N . ALA B 1 86 ? -11.516 -3.412 3.131 1 89.62 86 ALA B N 1
ATOM 2129 C CA . ALA B 1 86 ? -10.344 -2.535 3.205 1 89.62 86 ALA B CA 1
ATOM 2130 C C . ALA B 1 86 ? -10.453 -1.4 2.189 1 89.62 86 ALA B C 1
ATOM 2132 O O . ALA B 1 86 ? -11.148 -1.521 1.182 1 89.62 86 ALA B O 1
ATOM 2133 N N . ALA B 1 87 ? -9.719 -0.213 2.494 1 85.06 87 ALA B N 1
ATOM 2134 C CA . ALA B 1 87 ? -9.859 0.945 1.614 1 85.06 87 ALA B CA 1
ATOM 2135 C C . ALA B 1 87 ? -8.5 1.56 1.296 1 85.06 87 ALA B C 1
ATOM 2137 O O . ALA B 1 87 ? -8.414 2.574 0.6 1 85.06 87 ALA B O 1
ATOM 2138 N N . THR B 1 88 ? -7.445 0.986 1.765 1 87.19 88 THR B N 1
ATOM 2139 C CA . THR B 1 88 ? -6.105 1.492 1.493 1 87.19 88 THR B CA 1
ATOM 2140 C C . THR B 1 88 ? -5.488 0.776 0.295 1 87.19 88 THR B C 1
ATOM 2142 O O . THR B 1 88 ? -5.996 -0.26 -0.143 1 87.19 88 THR B O 1
ATOM 2145 N N . ILE B 1 89 ? -4.543 1.38 -0.23 1 91.31 89 ILE B N 1
ATOM 2146 C CA . ILE B 1 89 ? -3.77 0.724 -1.278 1 91.31 89 ILE B CA 1
ATOM 2147 C C . ILE B 1 89 ? -2.49 0.138 -0.684 1 91.31 89 ILE B C 1
ATOM 2149 O O . ILE B 1 89 ? -1.736 0.837 -0.003 1 91.31 89 ILE B O 1
ATOM 2153 N N . CYS B 1 90 ? -2.285 -1.178 -1.008 1 93.19 90 CYS B N 1
ATOM 2154 C CA . CYS B 1 90 ? -0.988 -1.722 -0.619 1 93.19 90 CYS B CA 1
ATOM 2155 C C . CYS B 1 90 ? -0.685 -3.008 -1.379 1 93.19 90 CYS B C 1
ATOM 2157 O O . CYS B 1 90 ? -1.598 -3.666 -1.88 1 93.19 90 CYS B O 1
ATOM 2159 N N . GLY B 1 91 ? 0.602 -3.23 -1.488 1 93 91 GLY B N 1
ATOM 2160 C CA . GLY B 1 91 ? 1.068 -4.48 -2.066 1 93 91 GLY B CA 1
ATOM 2161 C C . GLY B 1 91 ? 2.076 -4.285 -3.182 1 93 91 GLY B C 1
ATOM 2162 O O . GLY B 1 91 ? 2.656 -3.205 -3.318 1 93 91 GLY B O 1
ATOM 2163 N N . SER B 1 92 ? 2.287 -5.383 -3.854 1 93.94 92 SER B N 1
ATOM 2164 C CA . SER B 1 92 ? 3.168 -5.406 -5.016 1 93.94 92 SER B CA 1
ATOM 2165 C C . SER B 1 92 ? 2.373 -5.309 -6.312 1 93.94 92 SER B C 1
ATOM 2167 O O . SER B 1 92 ? 1.561 -6.188 -6.617 1 93.94 92 SER B O 1
ATOM 2169 N N . PRO B 1 93 ? 2.643 -4.41 -7.145 1 92.44 93 PRO B N 1
ATOM 2170 C CA . PRO B 1 93 ? 1.762 -4.039 -8.25 1 92.44 93 PRO B CA 1
ATOM 2171 C C . PRO B 1 93 ? 1.506 -5.195 -9.219 1 92.44 93 PRO B C 1
ATOM 2173 O O . PRO B 1 93 ? 0.369 -5.406 -9.648 1 92.44 93 PRO B O 1
ATOM 2176 N N . LEU B 1 94 ? 2.488 -6.031 -9.461 1 94.94 94 LEU B N 1
ATOM 2177 C CA . LEU B 1 94 ? 2.348 -7.086 -10.461 1 94.94 94 LEU B CA 1
ATOM 2178 C C . LEU B 1 94 ? 1.394 -8.172 -9.977 1 94.94 94 LEU B C 1
ATOM 2180 O O . LEU B 1 94 ? 0.909 -8.984 -10.766 1 94.94 94 LEU B O 1
ATOM 2184 N N . TYR B 1 95 ? 1.095 -8.156 -8.688 1 97.06 95 TYR B N 1
ATOM 2185 C CA . TYR B 1 95 ? 0.246 -9.188 -8.109 1 97.06 95 TYR B CA 1
ATOM 2186 C C . TYR B 1 95 ? -0.969 -8.578 -7.426 1 97.06 95 TYR B C 1
ATOM 2188 O O . TYR B 1 95 ? -1.739 -9.281 -6.766 1 97.06 95 TYR B O 1
ATOM 2196 N N . MET B 1 96 ? -1.098 -7.27 -7.52 1 95.56 96 MET B N 1
ATOM 2197 C CA . MET B 1 96 ? -2.17 -6.52 -6.871 1 95.56 96 MET B CA 1
ATOM 2198 C C . MET B 1 96 ? -3.451 -6.578 -7.699 1 95.56 96 MET B C 1
ATOM 2200 O O . MET B 1 96 ? -3.42 -6.387 -8.914 1 95.56 96 MET B O 1
ATOM 2204 N N . ALA B 1 97 ? -4.523 -6.852 -7.07 1 97.12 97 ALA B N 1
ATOM 2205 C CA . ALA B 1 97 ? -5.816 -6.918 -7.746 1 97.12 97 ALA B CA 1
ATOM 2206 C C . ALA B 1 97 ? -6.242 -5.543 -8.25 1 97.12 97 ALA B C 1
ATOM 2208 O O . ALA B 1 97 ? -5.945 -4.523 -7.629 1 97.12 97 ALA B O 1
ATOM 2209 N N . PRO B 1 98 ? -6.973 -5.516 -9.367 1 95.31 98 PRO B N 1
ATOM 2210 C CA . PRO B 1 98 ? -7.402 -4.242 -9.953 1 95.31 98 PRO B CA 1
ATOM 2211 C C . PRO B 1 98 ? -8.188 -3.379 -8.961 1 95.31 98 PRO B C 1
ATOM 2213 O O . PRO B 1 98 ? -8.008 -2.158 -8.93 1 95.31 98 PRO B O 1
ATOM 2216 N N . GLU B 1 99 ? -9 -4.016 -8.094 1 94.88 99 GLU B N 1
ATOM 2217 C CA . GLU B 1 99 ? -9.836 -3.248 -7.18 1 94.88 99 GLU B CA 1
ATOM 2218 C C . GLU B 1 99 ? -9.008 -2.617 -6.066 1 94.88 99 GLU B C 1
ATOM 2220 O O . GLU B 1 99 ? -9.445 -1.655 -5.43 1 94.88 99 GLU B O 1
ATOM 2225 N N . VAL B 1 100 ? -7.855 -3.139 -5.777 1 93.25 100 VAL B N 1
ATOM 2226 C CA . VAL B 1 100 ? -6.984 -2.541 -4.773 1 93.25 100 VAL B CA 1
ATOM 2227 C C . VAL B 1 100 ? -6.371 -1.253 -5.32 1 93.25 100 VAL B C 1
ATOM 2229 O O . VAL B 1 100 ? -6.297 -0.246 -4.609 1 93.25 100 VAL B O 1
ATOM 2232 N N . PHE B 1 101 ? -5.988 -1.262 -6.59 1 84.62 101 PHE B N 1
ATOM 2233 C CA . PHE B 1 101 ? -5.414 -0.091 -7.242 1 84.62 101 PHE B CA 1
ATOM 2234 C C . PHE B 1 101 ? -6.406 1.066 -7.25 1 84.62 101 PHE B C 1
ATOM 2236 O O . PHE B 1 101 ? -6.012 2.229 -7.145 1 84.62 101 PHE B O 1
ATOM 2243 N N . ASN B 1 102 ? -7.57 0.716 -7.445 1 77.38 102 ASN B N 1
ATOM 2244 C CA . ASN B 1 102 ? -8.57 1.744 -7.707 1 77.38 102 ASN B CA 1
ATOM 2245 C C . ASN B 1 102 ? -9.164 2.291 -6.41 1 77.38 102 ASN B C 1
ATOM 2247 O O . ASN B 1 102 ? -10.156 3.027 -6.438 1 77.38 102 ASN B O 1
ATOM 2251 N N . ASN B 1 103 ? -8.258 2.096 -5.297 1 64.25 103 ASN B N 1
ATOM 2252 C CA . ASN B 1 103 ? -8.664 2.553 -3.973 1 64.25 103 ASN B CA 1
ATOM 2253 C C . ASN B 1 103 ? -10.141 2.258 -3.713 1 64.25 103 ASN B C 1
ATOM 2255 O O . ASN B 1 103 ? -10.844 3.064 -3.098 1 64.25 103 ASN B O 1
ATOM 2259 N N . GLY B 1 104 ? -10.594 1.23 -4.438 1 71.75 104 GLY B N 1
ATOM 2260 C CA . GLY B 1 104 ? -11.938 0.797 -4.086 1 71.75 104 GLY B CA 1
ATOM 2261 C C . GLY B 1 104 ? -11.977 -0.075 -2.846 1 71.75 104 GLY B C 1
ATOM 2262 O O . GLY B 1 104 ? -10.93 -0.359 -2.248 1 71.75 104 GLY B O 1
ATOM 2263 N N . SER B 1 105 ? -13.008 -0.235 -2.289 1 88.69 105 SER B N 1
ATOM 2264 C CA . SER B 1 105 ? -13.219 -1.203 -1.219 1 88.69 105 SER B CA 1
ATOM 2265 C C . SER B 1 105 ? -12.984 -2.629 -1.706 1 88.69 105 SER B C 1
ATOM 2267 O O . SER B 1 105 ? -13.359 -2.977 -2.826 1 88.69 105 SER B O 1
ATOM 2269 N N . TYR B 1 106 ? -12.234 -3.311 -0.935 1 94.75 106 TYR B N 1
ATOM 2270 C CA . TYR B 1 106 ? -11.953 -4.684 -1.341 1 94.75 106 TYR B CA 1
ATOM 2271 C C . TYR B 1 106 ? -11.914 -5.609 -0.132 1 94.75 106 TYR B C 1
ATOM 2273 O O . TYR B 1 106 ? -11.797 -5.152 1.007 1 94.75 106 TYR B O 1
ATOM 2281 N N . ASP B 1 107 ? -12.055 -6.91 -0.397 1 95.44 107 ASP B N 1
ATOM 2282 C CA . ASP B 1 107 ? -11.969 -7.938 0.636 1 95.44 107 ASP B CA 1
ATOM 2283 C C . ASP B 1 107 ? -10.945 -9.008 0.265 1 95.44 107 ASP B C 1
ATOM 2285 O O . ASP B 1 107 ? -10.039 -8.758 -0.536 1 95.44 107 ASP B O 1
ATOM 2289 N N . SER B 1 108 ? -11.078 -10.188 0.847 1 95.69 108 SER B N 1
ATOM 2290 C CA . SER B 1 108 ? -10.047 -11.219 0.75 1 95.69 108 SER B CA 1
ATOM 2291 C C . SER B 1 108 ? -9.961 -11.781 -0.664 1 95.69 108 SER B C 1
ATOM 2293 O O . SER B 1 108 ? -9 -12.484 -1.001 1 95.69 108 SER B O 1
ATOM 2295 N N . LYS B 1 109 ? -10.859 -11.453 -1.572 1 96 109 LYS B N 1
ATOM 2296 C CA . LYS B 1 109 ? -10.82 -11.906 -2.961 1 96 109 LYS B CA 1
ATOM 2297 C C . LYS B 1 109 ? -9.625 -11.305 -3.697 1 96 109 LYS B C 1
ATOM 2299 O O . LYS B 1 109 ? -9.188 -11.836 -4.723 1 96 109 LYS B O 1
ATOM 2304 N N . ALA B 1 110 ? -9.156 -10.172 -3.143 1 97.44 110 ALA B N 1
ATOM 2305 C CA . ALA B 1 110 ? -7.945 -9.578 -3.715 1 97.44 110 ALA B CA 1
ATOM 2306 C C . ALA B 1 110 ? -6.77 -10.547 -3.623 1 97.44 110 ALA B C 1
ATOM 2308 O O . ALA B 1 110 ? -5.941 -10.617 -4.535 1 97.44 110 ALA B O 1
ATOM 2309 N N . ASP B 1 111 ? -6.715 -11.312 -2.553 1 98.19 111 ASP B N 1
ATOM 2310 C CA . ASP B 1 111 ? -5.656 -12.312 -2.393 1 98.19 111 ASP B CA 1
ATOM 2311 C C . ASP B 1 111 ? -5.809 -13.438 -3.406 1 98.19 111 ASP B C 1
ATOM 2313 O O . ASP B 1 111 ? -4.816 -14.008 -3.861 1 98.19 111 ASP B O 1
ATOM 2317 N N . LEU B 1 112 ? -7.02 -13.734 -3.812 1 98.06 112 LEU B N 1
ATOM 2318 C CA . LEU B 1 112 ? -7.234 -14.766 -4.816 1 98.06 112 LEU B CA 1
ATOM 2319 C C . LEU B 1 112 ? -6.742 -14.312 -6.188 1 98.06 112 LEU B C 1
ATOM 2321 O O . LEU B 1 112 ? -6.23 -15.117 -6.969 1 98.06 112 LEU B O 1
ATOM 2325 N N . TRP B 1 113 ? -6.895 -13.062 -6.469 1 98.31 113 TRP B N 1
ATOM 2326 C CA . TRP B 1 113 ? -6.266 -12.516 -7.668 1 98.31 113 TRP B CA 1
ATOM 2327 C C . TRP B 1 113 ? -4.762 -12.758 -7.656 1 98.31 113 TRP B C 1
ATOM 2329 O O . TRP B 1 113 ? -4.195 -13.227 -8.641 1 98.31 113 TRP B O 1
ATOM 2339 N N . SER B 1 114 ? -4.121 -12.438 -6.527 1 98.56 114 SER B N 1
ATOM 2340 C CA . SER B 1 114 ? -2.678 -12.625 -6.402 1 98.56 114 SER B CA 1
ATOM 2341 C C . SER B 1 114 ? -2.287 -14.07 -6.664 1 98.56 114 SER B C 1
ATOM 2343 O O . SER B 1 114 ? -1.277 -14.344 -7.32 1 98.56 114 SER B O 1
ATOM 2345 N N . ILE B 1 115 ? -3.109 -14.961 -6.168 1 98.38 115 ILE B N 1
ATOM 2346 C CA . ILE B 1 115 ? -2.848 -16.375 -6.391 1 98.38 115 ILE B CA 1
ATOM 2347 C C . ILE B 1 115 ? -2.926 -16.688 -7.887 1 98.38 115 ILE B C 1
ATOM 2349 O O . ILE B 1 115 ? -2.078 -17.406 -8.422 1 98.38 115 ILE B O 1
ATOM 2353 N N . GLY B 1 116 ? -3.951 -16.188 -8.555 1 98.56 116 GLY B N 1
ATOM 2354 C CA . GLY B 1 116 ? -4.051 -16.375 -9.992 1 98.56 116 GLY B CA 1
ATOM 2355 C C . GLY B 1 116 ? -2.818 -15.898 -10.734 1 98.56 116 GLY B C 1
ATOM 2356 O O . GLY B 1 116 ? -2.334 -16.578 -11.648 1 98.56 116 GLY B O 1
ATOM 2357 N N . ALA B 1 117 ? -2.338 -14.734 -10.312 1 98.75 117 ALA B N 1
ATOM 2358 C CA . ALA B 1 117 ? -1.137 -14.188 -10.938 1 98.75 117 ALA B CA 1
ATOM 2359 C C . ALA B 1 117 ? 0.071 -15.086 -10.695 1 98.75 117 ALA B C 1
ATOM 2361 O O . ALA B 1 117 ? 0.881 -15.305 -11.594 1 98.75 117 ALA B O 1
ATOM 2362 N N . ILE B 1 118 ? 0.205 -15.602 -9.531 1 98.69 118 ILE B N 1
ATOM 2363 C CA . ILE B 1 118 ? 1.315 -16.469 -9.164 1 98.69 118 ILE B CA 1
ATOM 2364 C C . ILE B 1 118 ? 1.251 -17.766 -9.984 1 98.69 118 ILE B C 1
ATOM 2366 O O . ILE B 1 118 ? 2.268 -18.219 -10.508 1 98.69 118 ILE B O 1
ATOM 2370 N N . VAL B 1 119 ? 0.054 -18.344 -10.109 1 98.38 119 VAL B N 1
ATOM 2371 C CA . VAL B 1 119 ? -0.131 -19.562 -10.891 1 98.38 119 VAL B CA 1
ATOM 2372 C C . VAL B 1 119 ? 0.292 -19.312 -12.336 1 98.38 119 VAL B C 1
ATOM 2374 O O . VAL B 1 119 ? 1.024 -20.125 -12.922 1 98.38 119 VAL B O 1
ATOM 2377 N N . TYR B 1 120 ? -0.163 -18.266 -12.859 1 98.88 120 TYR B N 1
ATOM 2378 C CA . TYR B 1 120 ? 0.197 -17.922 -14.234 1 98.88 120 TYR B CA 1
ATOM 2379 C C . TYR B 1 120 ? 1.709 -17.812 -14.383 1 98.88 120 TYR B C 1
ATOM 2381 O O . TYR B 1 120 ? 2.281 -18.328 -15.344 1 98.88 120 TYR B O 1
ATOM 2389 N N . GLN B 1 121 ? 2.305 -17.125 -13.469 1 98.69 121 GLN B N 1
ATOM 2390 C CA . GLN B 1 121 ? 3.752 -16.953 -13.539 1 98.69 121 GLN B CA 1
ATOM 2391 C C . GLN B 1 121 ? 4.477 -18.297 -13.422 1 98.69 121 GLN B C 1
ATOM 2393 O O . GLN B 1 121 ? 5.484 -18.516 -14.094 1 98.69 121 GLN B O 1
ATOM 2398 N N . CYS B 1 122 ? 4 -19.141 -12.523 1 98.69 122 CYS B N 1
ATOM 2399 C CA . CYS B 1 122 ? 4.598 -20.469 -12.414 1 98.69 122 CYS B CA 1
ATOM 2400 C C . CYS B 1 122 ? 4.52 -21.203 -13.742 1 98.69 122 CYS B C 1
ATOM 2402 O O . CYS B 1 122 ? 5.465 -21.891 -14.125 1 98.69 122 CYS B O 1
ATOM 2404 N N . LEU B 1 123 ? 3.412 -21.047 -14.383 1 98.62 123 LEU B N 1
ATOM 2405 C CA . LEU B 1 123 ? 3.15 -21.75 -15.633 1 98.62 123 LEU B CA 1
ATOM 2406 C C . LEU B 1 123 ? 3.99 -21.172 -16.766 1 98.62 123 LEU B C 1
ATOM 2408 O O . LEU B 1 123 ? 4.48 -21.922 -17.625 1 98.62 123 LEU B O 1
ATOM 2412 N N . THR B 1 124 ? 4.258 -19.812 -16.781 1 98.56 124 THR B N 1
ATOM 2413 C CA . THR B 1 124 ? 4.75 -19.172 -17.984 1 98.56 124 THR B CA 1
ATOM 2414 C C . THR B 1 124 ? 6.102 -18.516 -17.734 1 98.56 124 THR B C 1
ATOM 2416 O O . THR B 1 124 ? 6.805 -18.156 -18.688 1 98.56 124 THR B O 1
ATOM 2419 N N . GLY B 1 125 ? 6.406 -18.266 -16.484 1 98.06 125 GLY B N 1
ATOM 2420 C CA . GLY B 1 125 ? 7.656 -17.609 -16.125 1 98.06 125 GLY B CA 1
ATOM 2421 C C . GLY B 1 125 ? 7.523 -16.094 -16.031 1 98.06 125 GLY B C 1
ATOM 2422 O O . GLY B 1 125 ? 8.469 -15.406 -15.648 1 98.06 125 GLY B O 1
ATOM 2423 N N . LYS B 1 126 ? 6.309 -15.617 -16.344 1 97.38 126 LYS B N 1
ATOM 2424 C CA . LYS B 1 126 ? 6.082 -14.172 -16.312 1 97.38 126 LYS B CA 1
ATOM 2425 C C . LYS B 1 126 ? 4.727 -13.844 -15.688 1 97.38 126 LYS B C 1
ATOM 2427 O O . LYS B 1 126 ? 3.807 -14.656 -15.719 1 97.38 126 LYS B O 1
ATOM 2432 N N . ALA B 1 127 ? 4.672 -12.641 -15.109 1 97.69 127 ALA B N 1
ATOM 2433 C CA . ALA B 1 127 ? 3.377 -12.195 -14.602 1 97.69 127 ALA B CA 1
ATOM 2434 C C . ALA B 1 127 ? 2.35 -12.094 -15.727 1 97.69 127 ALA B C 1
ATOM 2436 O O . ALA B 1 127 ? 2.711 -11.906 -16.891 1 97.69 127 ALA B O 1
ATOM 2437 N N . PRO B 1 128 ? 1.099 -12.227 -15.375 1 98.56 128 PRO B N 1
ATOM 2438 C CA . PRO B 1 128 ? 0.077 -12.258 -16.422 1 98.56 128 PRO B CA 1
ATOM 2439 C C . PRO B 1 128 ? -0.094 -10.906 -17.109 1 98.56 128 PRO B C 1
ATOM 2441 O O . PRO B 1 128 ? -0.403 -10.852 -18.312 1 98.56 128 PRO B O 1
ATOM 2444 N N . PHE B 1 129 ? 0.013 -9.82 -16.406 1 97.88 129 PHE B N 1
ATOM 2445 C CA . PHE B 1 129 ? -0.083 -8.453 -16.922 1 97.88 129 PHE B CA 1
ATOM 2446 C C . PHE B 1 129 ? 1.1 -7.617 -16.453 1 97.88 129 PHE B C 1
ATOM 2448 O O . PHE B 1 129 ? 1.372 -7.535 -15.25 1 97.88 129 PHE B O 1
ATOM 2455 N N . THR B 1 130 ? 1.799 -7.113 -17.406 1 95.31 130 THR B N 1
ATOM 2456 C CA . THR B 1 130 ? 2.977 -6.316 -17.094 1 95.31 130 THR B CA 1
ATOM 2457 C C . THR B 1 130 ? 2.924 -4.965 -17.797 1 95.31 130 THR B C 1
ATOM 2459 O O . THR B 1 130 ? 2.219 -4.809 -18.797 1 95.31 130 THR B O 1
ATOM 2462 N N . ALA B 1 131 ? 3.545 -4.023 -17.203 1 93.12 131 ALA B N 1
ATOM 2463 C CA . ALA B 1 131 ? 3.75 -2.686 -17.75 1 93.12 131 ALA B CA 1
ATOM 2464 C C . ALA B 1 131 ? 5.074 -2.094 -17.281 1 93.12 131 ALA B C 1
ATOM 2466 O O . ALA B 1 131 ? 5.734 -2.658 -16.406 1 93.12 131 ALA B O 1
ATOM 2467 N N . SER B 1 132 ? 5.477 -0.953 -17.875 1 89.56 132 SER B N 1
ATOM 2468 C CA . SER B 1 132 ? 6.773 -0.358 -17.562 1 89.56 132 SER B CA 1
ATOM 2469 C C . SER B 1 132 ? 6.789 0.248 -16.172 1 89.56 132 SER B C 1
ATOM 2471 O O . SER B 1 132 ? 7.859 0.458 -15.586 1 89.56 132 SER B O 1
ATOM 2473 N N . ASN B 1 133 ? 5.602 0.606 -15.719 1 85.94 133 ASN B N 1
ATOM 2474 C CA . ASN B 1 133 ? 5.453 1.125 -14.359 1 85.94 133 ASN B CA 1
ATOM 2475 C C . ASN B 1 133 ? 4.047 0.893 -13.82 1 85.94 133 ASN B C 1
ATOM 2477 O O . ASN B 1 133 ? 3.141 0.529 -14.57 1 85.94 133 ASN B O 1
ATOM 2481 N N . PRO B 1 134 ? 3.846 1.077 -12.516 1 87.25 134 PRO B N 1
ATOM 2482 C CA . PRO B 1 134 ? 2.549 0.803 -11.898 1 87.25 134 PRO B CA 1
ATOM 2483 C C . PRO B 1 134 ? 1.421 1.645 -12.492 1 87.25 134 PRO B C 1
ATOM 2485 O O . PRO B 1 134 ? 0.282 1.179 -12.578 1 87.25 134 PRO B O 1
ATOM 2488 N N . GLN B 1 135 ? 1.771 2.805 -12.906 1 86.25 135 GLN B N 1
ATOM 2489 C CA . GLN B 1 135 ? 0.753 3.676 -13.484 1 86.25 135 GLN B CA 1
ATOM 2490 C C . GLN B 1 135 ? 0.194 3.082 -14.773 1 86.25 135 GLN B C 1
ATOM 2492 O O . GLN B 1 135 ? -1.021 3.068 -14.984 1 86.25 135 GLN B O 1
ATOM 2497 N N . LYS B 1 136 ? 1.075 2.672 -15.562 1 90.5 136 LYS B N 1
ATOM 2498 C CA . LYS B 1 136 ? 0.652 2.08 -16.828 1 90.5 136 LYS B CA 1
ATOM 2499 C C . LYS B 1 136 ? -0.115 0.782 -16.594 1 90.5 136 LYS B C 1
ATOM 2501 O O . LYS B 1 136 ? -1.069 0.483 -17.328 1 90.5 136 LYS B O 1
ATOM 2506 N N . LEU B 1 137 ? 0.306 0.046 -15.648 1 92.31 137 LEU B N 1
ATOM 2507 C CA . LEU B 1 137 ? -0.411 -1.181 -15.32 1 92.31 137 LEU B CA 1
ATOM 2508 C C . LEU B 1 137 ? -1.827 -0.87 -14.844 1 92.31 137 LEU B C 1
ATOM 2510 O O . LEU B 1 137 ? -2.785 -1.516 -15.273 1 92.31 137 LEU B O 1
ATOM 2514 N N . ARG B 1 138 ? -1.934 0.072 -13.984 1 90.31 138 ARG B N 1
ATOM 2515 C CA . ARG B 1 138 ? -3.244 0.495 -13.508 1 90.31 138 ARG B CA 1
ATOM 2516 C C . ARG B 1 138 ? -4.125 0.969 -14.656 1 90.31 138 ARG B C 1
ATOM 2518 O O . ARG B 1 138 ? -5.305 0.622 -14.727 1 90.31 138 ARG B O 1
ATOM 2525 N N . ASN B 1 139 ? -3.535 1.789 -15.523 1 90.75 139 ASN B N 1
ATOM 2526 C CA . ASN B 1 139 ? -4.277 2.254 -16.688 1 90.75 139 ASN B CA 1
ATOM 2527 C C . ASN B 1 139 ? -4.781 1.089 -17.531 1 90.75 139 ASN B C 1
ATOM 2529 O O . ASN B 1 139 ? -5.906 1.119 -18.031 1 90.75 139 ASN B O 1
ATOM 2533 N N . PHE B 1 140 ? -3.941 0.159 -17.672 1 94.75 140 PHE B N 1
ATOM 2534 C CA . PHE B 1 140 ? -4.328 -1.04 -18.406 1 94.75 140 PHE B CA 1
ATOM 2535 C C . PHE B 1 140 ? -5.535 -1.705 -17.766 1 94.75 140 PHE B C 1
ATOM 2537 O O . PHE B 1 140 ? -6.5 -2.051 -18.453 1 94.75 140 PHE B O 1
ATOM 2544 N N . TYR B 1 141 ? -5.523 -1.85 -16.453 1 93.94 141 TYR B N 1
ATOM 2545 C CA . TYR B 1 141 ? -6.637 -2.459 -15.734 1 93.94 141 TYR B CA 1
ATOM 2546 C C . TYR B 1 141 ? -7.914 -1.647 -15.922 1 93.94 141 TYR B C 1
ATOM 2548 O O . TYR B 1 141 ? -8.977 -2.205 -16.203 1 93.94 141 TYR B O 1
ATOM 2556 N N . VAL B 1 142 ? -7.781 -0.406 -15.773 1 90.88 142 VAL B N 1
ATOM 2557 C CA . VAL B 1 142 ? -8.938 0.484 -15.789 1 90.88 142 VAL B CA 1
ATOM 2558 C C . VAL B 1 142 ? -9.562 0.509 -17.188 1 90.88 142 VAL B C 1
ATOM 2560 O O . VAL B 1 142 ? -10.781 0.46 -17.328 1 90.88 142 VAL B O 1
ATOM 2563 N N . ASN B 1 143 ? -8.75 0.513 -18.141 1 93 143 ASN B N 1
ATOM 2564 C CA . ASN B 1 143 ? -9.219 0.706 -19.516 1 93 143 ASN B CA 1
ATOM 2565 C C . ASN B 1 143 ? -9.656 -0.611 -20.141 1 93 143 ASN B C 1
ATOM 2567 O O . ASN B 1 143 ? -10.25 -0.618 -21.219 1 93 143 ASN B O 1
ATOM 2571 N N . SER B 1 144 ? -9.406 -1.665 -19.5 1 95 144 SER B N 1
ATOM 2572 C CA . SER B 1 144 ? -9.797 -2.977 -20 1 95 144 SER B CA 1
ATOM 2573 C C . SER B 1 144 ? -11.148 -3.406 -19.453 1 95 144 SER B C 1
ATOM 2575 O O . SER B 1 144 ? -11.414 -3.244 -18.25 1 95 144 SER B O 1
ATOM 2577 N N . THR B 1 145 ? -12.016 -3.816 -20.359 1 94.31 145 THR B N 1
ATOM 2578 C CA . THR B 1 145 ? -13.289 -4.359 -19.891 1 94.31 145 THR B CA 1
ATOM 2579 C C . THR B 1 145 ? -13.078 -5.676 -19.141 1 94.31 145 THR B C 1
ATOM 2581 O O . THR B 1 145 ? -13.625 -5.875 -18.062 1 94.31 145 THR B O 1
ATOM 2584 N N . GLU B 1 146 ? -12.234 -6.535 -19.734 1 95.44 146 GLU B N 1
ATOM 2585 C CA . GLU B 1 146 ? -11.828 -7.793 -19.125 1 95.44 146 GLU B CA 1
ATOM 2586 C C . GLU B 1 146 ? -10.305 -7.941 -19.125 1 95.44 146 GLU B C 1
ATOM 2588 O O . GLU B 1 146 ? -9.625 -7.344 -19.953 1 95.44 146 GLU B O 1
ATOM 2593 N N . LEU B 1 147 ? -9.859 -8.641 -18.172 1 97.25 147 LEU B N 1
ATOM 2594 C CA . LEU B 1 147 ? -8.438 -8.984 -18.109 1 97.25 147 LEU B CA 1
ATOM 2595 C C . LEU B 1 147 ? -8.227 -10.469 -18.406 1 97.25 147 LEU B C 1
ATOM 2597 O O . LEU B 1 147 ? -8.5 -11.312 -17.547 1 97.25 147 LEU B O 1
ATOM 2601 N N . ILE B 1 148 ? -7.82 -10.797 -19.562 1 97.88 148 ILE B N 1
ATOM 2602 C CA . ILE B 1 148 ? -7.598 -12.18 -19.969 1 97.88 148 ILE B CA 1
ATOM 2603 C C . ILE B 1 148 ? -6.121 -12.383 -20.312 1 97.88 148 ILE B C 1
ATOM 2605 O O . ILE B 1 148 ? -5.625 -11.836 -21.297 1 97.88 148 ILE B O 1
ATOM 2609 N N . PRO B 1 149 ? -5.457 -13.109 -19.5 1 98.06 149 PRO B N 1
ATOM 2610 C CA . PRO B 1 149 ? -4.051 -13.352 -19.828 1 98.06 149 PRO B CA 1
ATOM 2611 C C . PRO B 1 149 ? -3.871 -14.273 -21.031 1 98.06 149 PRO B C 1
ATOM 2613 O O . PRO B 1 149 ? -4.797 -14.992 -21.391 1 98.06 149 PRO B O 1
ATOM 2616 N N . ASN B 1 150 ? -2.73 -14.195 -21.641 1 97.75 150 ASN B N 1
ATOM 2617 C CA . ASN B 1 150 ? -2.371 -15.094 -22.734 1 97.75 150 ASN B CA 1
ATOM 2618 C C . ASN B 1 150 ? -1.951 -16.469 -22.203 1 97.75 150 ASN B C 1
ATOM 2620 O O . ASN B 1 150 ? -0.767 -16.703 -21.969 1 97.75 150 ASN B O 1
ATOM 2624 N N . ILE B 1 151 ? -2.85 -17.375 -22.156 1 98.12 151 ILE B N 1
ATOM 2625 C CA . ILE B 1 151 ? -2.562 -18.703 -21.641 1 98.12 151 ILE B CA 1
ATOM 2626 C C . ILE B 1 151 ? -1.978 -19.578 -22.734 1 98.12 151 ILE B C 1
ATOM 2628 O O . ILE B 1 151 ? -2.557 -19.703 -23.828 1 98.12 151 ILE B O 1
ATOM 2632 N N . PRO B 1 152 ? -0.885 -20.188 -22.438 1 98.12 152 PRO B N 1
ATOM 2633 C CA . PRO B 1 152 ? -0.264 -21.016 -23.469 1 98.12 152 PRO B CA 1
ATOM 2634 C C . PRO B 1 152 ? -1.111 -22.219 -23.844 1 98.12 152 PRO B C 1
ATOM 2636 O O . PRO B 1 152 ? -1.881 -22.719 -23.031 1 98.12 152 PRO B O 1
ATOM 2639 N N . ASN B 1 153 ? -0.841 -22.734 -25.016 1 97.5 153 ASN B N 1
ATOM 2640 C CA . ASN B 1 153 ? -1.63 -23.844 -25.547 1 97.5 153 ASN B CA 1
ATOM 2641 C C . ASN B 1 153 ? -1.317 -25.141 -24.812 1 97.5 153 ASN B C 1
ATOM 2643 O O . ASN B 1 153 ? -2.119 -26.078 -24.828 1 97.5 153 ASN B O 1
ATOM 2647 N N . TYR B 1 154 ? -0.203 -25.156 -24.094 1 97.56 154 TYR B N 1
ATOM 2648 C CA . TYR B 1 154 ? 0.184 -26.406 -23.438 1 97.56 154 TYR B CA 1
ATOM 2649 C C . TYR B 1 154 ? -0.488 -26.516 -22.062 1 97.56 154 TYR B C 1
ATOM 2651 O O . TYR B 1 154 ? -0.449 -27.578 -21.438 1 97.56 154 TYR B O 1
ATOM 2659 N N . ALA B 1 155 ? -1.042 -25.422 -21.656 1 98.06 155 ALA B N 1
ATOM 2660 C CA . ALA B 1 155 ? -1.745 -25.469 -20.391 1 98.06 155 ALA B CA 1
ATOM 2661 C C . ALA B 1 155 ? -2.982 -26.359 -20.469 1 98.06 155 ALA B C 1
ATOM 2663 O O . ALA B 1 155 ? -3.725 -26.312 -21.453 1 98.06 155 ALA B O 1
ATOM 2664 N N . SER B 1 156 ? -3.154 -27.203 -19.484 1 97.69 156 SER B N 1
ATOM 2665 C CA . SER B 1 156 ? -4.367 -28.016 -19.422 1 97.69 156 SER B CA 1
ATOM 2666 C C . SER B 1 156 ? -5.605 -27.141 -19.266 1 97.69 156 SER B C 1
ATOM 2668 O O . SER B 1 156 ? -5.508 -25.984 -18.844 1 97.69 156 SER B O 1
ATOM 2670 N N . LYS B 1 157 ? -6.766 -27.719 -19.594 1 97.12 157 LYS B N 1
ATOM 2671 C CA . LYS B 1 157 ? -8.031 -27.016 -19.406 1 97.12 157 LYS B CA 1
ATOM 2672 C C . LYS B 1 157 ? -8.25 -26.641 -17.938 1 97.12 157 LYS B C 1
ATOM 2674 O O . LYS B 1 157 ? -8.766 -25.562 -17.641 1 97.12 157 LYS B O 1
ATOM 2679 N N . GLU B 1 158 ? -7.793 -27.469 -17.062 1 95.81 158 GLU B N 1
ATOM 2680 C CA . GLU B 1 158 ? -7.992 -27.281 -15.633 1 95.81 158 GLU B CA 1
ATOM 2681 C C . GLU B 1 158 ? -7.234 -26.047 -15.133 1 95.81 158 GLU B C 1
ATOM 2683 O O . GLU B 1 158 ? -7.801 -25.203 -14.445 1 95.81 158 GLU B O 1
ATOM 2688 N N . ILE B 1 159 ? -5.988 -26 -15.523 1 96.94 159 ILE B N 1
ATOM 2689 C CA . ILE B 1 159 ? -5.176 -24.875 -15.039 1 96.94 159 ILE B CA 1
ATOM 2690 C C . ILE B 1 159 ? -5.598 -23.594 -15.742 1 96.94 159 ILE B C 1
ATOM 2692 O O . ILE B 1 159 ? -5.605 -22.516 -15.133 1 96.94 159 ILE B O 1
ATOM 2696 N N . SER B 1 160 ? -5.965 -23.734 -17.031 1 97.88 160 SER B N 1
ATOM 2697 C CA . SER B 1 160 ? -6.449 -22.578 -17.781 1 97.88 160 SER B CA 1
ATOM 2698 C C . SER B 1 160 ? -7.707 -22 -17.141 1 97.88 160 SER B C 1
ATOM 2700 O O . SER B 1 160 ? -7.805 -20.781 -16.922 1 97.88 160 SER B O 1
ATOM 2702 N N . ASP B 1 161 ? -8.609 -22.875 -16.812 1 97.12 161 ASP B N 1
ATOM 2703 C CA . ASP B 1 161 ? -9.859 -22.453 -16.188 1 97.12 161 ASP B CA 1
ATOM 2704 C C . ASP B 1 161 ? -9.602 -21.797 -14.836 1 97.12 161 ASP B C 1
ATOM 2706 O O . ASP B 1 161 ? -10.227 -20.797 -14.492 1 97.12 161 ASP B O 1
ATOM 2710 N N . LEU B 1 162 ? -8.75 -22.375 -14.094 1 97.19 162 LEU B N 1
ATOM 2711 C CA . LEU B 1 162 ? -8.406 -21.844 -12.781 1 97.19 162 LEU B CA 1
ATOM 2712 C C . LEU B 1 162 ? -7.871 -20.422 -12.898 1 97.19 162 LEU B C 1
ATOM 2714 O O . LEU B 1 162 ? -8.352 -19.516 -12.211 1 97.19 162 LEU B O 1
ATOM 2718 N N . ILE B 1 163 ? -6.93 -20.219 -13.828 1 98.19 163 ILE B N 1
ATOM 2719 C CA . ILE B 1 163 ? -6.305 -18.922 -14.031 1 98.19 163 ILE B CA 1
ATOM 2720 C C . ILE B 1 163 ? -7.363 -17.906 -14.453 1 98.19 163 ILE B C 1
ATOM 2722 O O . ILE B 1 163 ? -7.441 -16.812 -13.891 1 98.19 163 ILE B O 1
ATOM 2726 N N . LEU B 1 164 ? -8.211 -18.281 -15.328 1 98.12 164 LEU B N 1
ATOM 2727 C CA . LEU B 1 164 ? -9.211 -17.375 -15.867 1 98.12 164 LEU B CA 1
ATOM 2728 C C . LEU B 1 164 ? -10.219 -16.984 -14.797 1 98.12 164 LEU B C 1
ATOM 2730 O O . LEU B 1 164 ? -10.672 -15.828 -14.75 1 98.12 164 LEU B O 1
ATOM 2734 N N . LYS B 1 165 ? -10.531 -17.859 -13.914 1 97.81 165 LYS B N 1
ATOM 2735 C CA . LYS B 1 165 ? -11.523 -17.609 -12.883 1 97.81 165 LYS B CA 1
ATOM 2736 C C . LYS B 1 165 ? -10.93 -16.781 -11.742 1 97.81 165 LYS B C 1
ATOM 2738 O O . LYS B 1 165 ? -11.641 -16 -11.102 1 97.81 165 LYS B O 1
ATOM 2743 N N . LEU B 1 166 ? -9.648 -16.906 -11.492 1 98 166 LEU B N 1
ATOM 2744 C CA . LEU B 1 166 ? -8.977 -16.172 -10.43 1 98 166 LEU B CA 1
ATOM 2745 C C . LEU B 1 166 ? -8.641 -14.758 -10.883 1 98 166 LEU B C 1
ATOM 2747 O O . LEU B 1 166 ? -8.586 -13.836 -10.07 1 98 166 LEU B O 1
ATOM 2751 N N . LEU B 1 167 ? -8.492 -14.562 -12.188 1 98.38 167 LEU B N 1
ATOM 2752 C CA . LEU B 1 167 ? -8.039 -13.281 -12.703 1 98.38 167 LEU B CA 1
ATOM 2753 C C . LEU B 1 167 ? -9.188 -12.5 -13.328 1 98.38 167 LEU B C 1
ATOM 2755 O O . LEU B 1 167 ? -8.992 -11.766 -14.305 1 98.38 167 LEU B O 1
ATOM 2759 N N . LYS B 1 168 ? -10.336 -12.742 -12.773 1 97.88 168 LYS B N 1
ATOM 2760 C CA . LYS B 1 168 ? -11.461 -11.883 -13.148 1 97.88 168 LYS B CA 1
ATOM 2761 C C . LYS B 1 168 ? -11.281 -10.469 -12.602 1 97.88 168 LYS B C 1
ATOM 2763 O O . LYS B 1 168 ? -11 -10.297 -11.414 1 97.88 168 LYS B O 1
ATOM 2768 N N . LYS B 1 169 ? -11.469 -9.531 -13.453 1 96.62 169 LYS B N 1
ATOM 2769 C CA . LYS B 1 169 ? -11.336 -8.125 -13.062 1 96.62 169 LYS B CA 1
ATOM 2770 C C . LYS B 1 169 ? -12.336 -7.758 -11.969 1 96.62 169 LYS B C 1
ATOM 2772 O O . LYS B 1 169 ? -11.969 -7.117 -10.984 1 96.62 169 LYS B O 1
ATOM 2777 N N . ASN B 1 170 ? -13.555 -8.133 -12.141 1 95.12 170 ASN B N 1
ATOM 2778 C CA . ASN B 1 170 ? -14.609 -7.906 -11.156 1 95.12 170 ASN B CA 1
ATOM 2779 C C . ASN B 1 170 ? -14.57 -8.945 -10.047 1 95.12 170 ASN B C 1
ATOM 2781 O O . ASN B 1 170 ? -14.812 -10.133 -10.281 1 95.12 170 ASN B O 1
ATOM 2785 N N . PRO B 1 171 ? -14.305 -8.516 -8.805 1 95.94 171 PRO B N 1
ATOM 2786 C CA . PRO B 1 171 ? -14.195 -9.5 -7.719 1 95.94 171 PRO B CA 1
ATOM 2787 C C . PRO B 1 171 ? -15.484 -10.281 -7.496 1 95.94 171 PRO B C 1
ATOM 2789 O O . PRO B 1 171 ? -15.453 -11.406 -6.988 1 95.94 171 PRO B O 1
ATOM 2792 N N . ARG B 1 172 ? -16.594 -9.773 -7.895 1 95.25 172 ARG B N 1
ATOM 2793 C CA . ARG B 1 172 ? -17.859 -10.484 -7.742 1 95.25 172 ARG B CA 1
ATOM 2794 C C . ARG B 1 172 ? -17.922 -11.703 -8.648 1 95.25 172 ARG B C 1
ATOM 2796 O O . ARG B 1 172 ? -18.625 -12.672 -8.352 1 95.25 172 ARG B O 1
ATOM 2803 N N . GLU B 1 173 ? -17.203 -11.641 -9.734 1 96.94 173 GLU B N 1
ATOM 2804 C CA . GLU B 1 173 ? -17.172 -12.727 -10.711 1 96.94 173 GLU B CA 1
ATOM 2805 C C . GLU B 1 173 ? -16 -13.664 -10.453 1 96.94 173 GLU B C 1
ATOM 2807 O O . GLU B 1 173 ? -15.891 -14.719 -11.078 1 96.94 173 GLU B O 1
ATOM 2812 N N . ARG B 1 174 ? -15.125 -13.312 -9.539 1 97.25 174 ARG B N 1
ATOM 2813 C CA . ARG B 1 174 ? -13.914 -14.078 -9.258 1 97.25 174 ARG B CA 1
ATOM 2814 C C . ARG B 1 174 ? -14.234 -15.312 -8.422 1 97.25 174 ARG B C 1
ATOM 2816 O O . ARG B 1 174 ? -15.141 -15.289 -7.582 1 97.25 174 ARG B O 1
ATOM 2823 N N . MET B 1 175 ? -13.516 -16.312 -8.68 1 95.5 175 MET B N 1
ATOM 2824 C CA . MET B 1 175 ? -13.672 -17.562 -7.949 1 95.5 175 MET B CA 1
ATOM 2825 C C . MET B 1 175 ? -13.617 -17.312 -6.445 1 95.5 175 MET B C 1
ATOM 2827 O O . MET B 1 175 ? -12.797 -16.547 -5.965 1 95.5 175 MET B O 1
ATOM 2831 N N . SER B 1 176 ? -14.422 -18.062 -5.727 1 93 176 SER B N 1
ATOM 2832 C CA . SER B 1 176 ? -14.445 -17.969 -4.27 1 93 176 SER B CA 1
ATOM 2833 C C . SER B 1 176 ? -13.445 -18.922 -3.637 1 93 176 SER B C 1
ATOM 2835 O O . SER B 1 176 ? -12.953 -19.828 -4.297 1 93 176 SER B O 1
ATOM 2837 N N . TYR B 1 177 ? -13.18 -18.703 -2.404 1 90.44 177 TYR B N 1
ATOM 2838 C CA . TYR B 1 177 ? -12.289 -19.578 -1.65 1 90.44 177 TYR B CA 1
ATOM 2839 C C . TYR B 1 177 ? -12.797 -21.016 -1.646 1 90.44 177 TYR B C 1
ATOM 2841 O O . TYR B 1 177 ? -12.008 -21.953 -1.751 1 90.44 177 TYR B O 1
ATOM 2849 N N . GLY B 1 178 ? -14.078 -21.141 -1.523 1 86.56 178 GLY B N 1
ATOM 2850 C CA . GLY B 1 178 ? -14.664 -22.469 -1.563 1 86.56 178 GLY B CA 1
ATOM 2851 C C . GLY B 1 178 ? -14.43 -23.188 -2.883 1 86.56 178 GLY B C 1
ATOM 2852 O O . GLY B 1 178 ? -14.016 -24.344 -2.904 1 86.56 178 GLY B O 1
ATOM 2853 N N . LYS B 1 179 ? -14.719 -22.562 -3.951 1 87.06 179 LYS B N 1
ATOM 2854 C CA . LYS B 1 179 ? -14.531 -23.141 -5.277 1 87.06 179 LYS B CA 1
ATOM 2855 C C . LYS B 1 179 ? -13.047 -23.375 -5.57 1 87.06 179 LYS B C 1
ATOM 2857 O O . LYS B 1 179 ? -12.688 -24.359 -6.199 1 87.06 179 LYS B O 1
ATOM 2862 N N . TYR B 1 180 ? -12.25 -22.438 -5.113 1 85.88 180 TYR B N 1
ATOM 2863 C CA . TYR B 1 180 ? -10.805 -22.547 -5.273 1 85.88 180 TYR B CA 1
ATOM 2864 C C . TYR B 1 180 ? -10.273 -23.828 -4.633 1 85.88 180 TYR B C 1
ATOM 2866 O O . TYR B 1 180 ? -9.516 -24.578 -5.25 1 85.88 180 TYR B O 1
ATOM 2874 N N . SER B 1 181 ? -10.711 -24.125 -3.535 1 80.81 181 SER B N 1
ATOM 2875 C CA . SER B 1 181 ? -10.273 -25.312 -2.811 1 80.81 181 SER B CA 1
ATOM 2876 C C . SER B 1 181 ? -10.766 -26.578 -3.488 1 80.81 181 SER B C 1
ATOM 2878 O O . SER B 1 181 ? -10.055 -27.594 -3.502 1 80.81 181 SER B O 1
ATOM 2880 N N . ARG B 1 182 ? -11.844 -26.516 -4.172 1 77.88 182 ARG B N 1
ATOM 2881 C CA . ARG B 1 182 ? -12.445 -27.703 -4.773 1 77.88 182 ARG B CA 1
ATOM 2882 C C . ARG B 1 182 ? -11.828 -28 -6.133 1 77.88 182 ARG B C 1
ATOM 2884 O O . ARG B 1 182 ? -11.875 -29.141 -6.609 1 77.88 182 ARG B O 1
ATOM 2891 N N . ASN B 1 183 ? -11.32 -26.984 -6.676 1 73.88 183 ASN B N 1
ATOM 2892 C CA . ASN B 1 183 ? -10.75 -27.125 -8.016 1 73.88 183 ASN B CA 1
ATOM 2893 C C . ASN B 1 183 ? -9.32 -27.656 -7.965 1 73.88 183 ASN B C 1
ATOM 2895 O O . ASN B 1 183 ? -8.727 -27.938 -9 1 73.88 183 ASN B O 1
ATOM 2899 N N . LEU B 1 184 ? -8.875 -27.703 -6.742 1 73.81 184 LEU B N 1
ATOM 2900 C CA . LEU B 1 184 ? -7.504 -28.203 -6.625 1 73.81 184 LEU B CA 1
ATOM 2901 C C . LEU B 1 184 ? -7.496 -29.688 -6.289 1 73.81 184 LEU B C 1
ATOM 2903 O O . LEU B 1 184 ? -8.43 -30.188 -5.66 1 73.81 184 LEU B O 1
#

Nearest PDB structures (foldseek):
  8p5l-assembly2_B  TM=9.876E-01  e=1.020E-23  Homo sapiens
  8p5g-assembly1_A  TM=9.785E-01  e=9.094E-24  Homo sapiens
  8p5k-assembly4_D  TM=9.599E-01  e=4.558E-24  Homo sapiens
  8p5j-assembly1_A  TM=9.703E-01  e=8.585E-24  Homo sapiens
  8sv9-assembly2_B  TM=9.831E-01  e=3.417E-23  Homo sapiens

Secondary structure (DSSP, 8-state):
-----S-BHHHHHHHHSS--HHHHHHHHHHHHHHHHHHHHTTEE-S---GGGEEEE-SSSS--GGGPEEEE---TT-EE--TT--B-SEEE-GGG--HHHHTT--B-THHHHHHHHHHHHHHHHSS-SS--SSHHHHHHHHHH-S-------TTS-HHHHHHHHHHT-SSGGGSPPHHHHHHT-/-----S-BHHHHHHHHSS--HHHHHHHHHHHHHHHHHHHHTTEE-S---GGGEEEE--SSS--GGGPEEEE---TT-EE--TT--B-SEEE-GGG--HHHHTT--B-THHHHHHHHHHHHHHHHSS-SS--SSHHHHHHHHHH-S-------TTS-HHHHHHHHHHT-SSGGGSPPHHHHHHT-

InterPro domains:
  IPR000719 Protein kinase domain [PF00069] (2-177)
  IPR000719 Protein kinase domain [PS50011] (1-184)
  IPR000719 Protein kinase domain [SM00220] (1-182)
  IPR008271 Serine/threonine-protein kinase, active site [PS00108] (43-55)
  IPR011009 Protein kinase-like domain superfamily [SSF56112] (2-177)
  IPR045269 Serine/threonine-protein kinase Atg1-like [PTHR24348] (1-179)

pLDDT: mean 93.56, std 7.43, range [41.28, 98.88]

Organism: Trichoplax adhaerens (NCBI:txid10228)

Sequence (368 aa):
LQFCNGGDLSDYLQDKGTLSEETIRTFLKQIASAMRILHSKGIIHRDLKPQNLLLCYNVKNPTPSDIKIKIADFGFARILPENTMAATICGSPLYMAPEVFNNGSYDSKADLWSIGAIVYQCLTGKAPFTASNPQKLRNFYVNSTELIPNIPNYASKEISDLILKLLKKNPRERMSYGKYSRNLLQFCNGGDLSDYLQDKGTLSEETIRTFLKQIASAMRILHSKGIIHRDLKPQNLLLCYNVKNPTPSDIKIKIADFGFARILPENTMAATICGSPLYMAPEVFNNGSYDSKADLWSIGAIVYQCLTGKAPFTASNPQKLRNFYVNSTELIPNIPNYASKEISDLILKLLKKNPRERMSYGKYSRNL

Radius of gyration: 22.72 Å; Cα contacts (8 Å, |Δi|>4): 637; chains: 2; bounding box: 40×68×56 Å

Solvent-accessible surface area (backbone atoms only — not comparable to full-atom values): 20147 Å² total; per-residue (Å²): 127,83,79,56,76,56,48,24,41,43,58,49,36,67,73,56,46,45,48,53,69,68,48,48,50,57,50,45,50,51,50,44,55,53,48,50,54,34,49,75,69,27,38,32,50,51,50,55,44,45,77,28,28,32,27,25,56,91,60,86,81,64,52,68,90,51,50,41,75,39,83,46,79,65,57,64,37,46,74,40,59,88,95,49,63,48,61,54,32,55,27,44,70,72,30,46,29,61,45,37,64,51,49,31,70,38,55,58,61,41,46,41,24,10,47,21,28,45,52,42,18,40,61,68,51,43,62,59,63,82,56,96,39,47,58,53,38,49,50,52,53,68,73,36,92,67,57,76,60,88,73,60,88,84,53,50,70,68,59,48,50,50,36,57,33,24,36,35,60,53,66,89,71,25,59,47,71,70,57,51,55,65,74,93,128,82,80,55,76,56,49,25,41,44,58,49,36,67,74,56,45,44,47,53,69,68,49,48,50,57,53,46,49,50,50,43,53,53,47,50,54,34,50,75,70,26,38,32,50,52,49,56,44,45,75,29,29,31,26,26,58,91,59,86,81,64,52,68,89,52,50,41,76,40,85,47,79,63,57,65,37,47,76,41,60,90,94,49,64,48,60,56,31,54,27,44,71,73,31,46,29,61,45,39,65,52,46,31,70,37,55,60,62,42,47,43,24,10,49,22,29,47,52,43,18,39,60,69,52,42,62,60,63,81,57,97,39,46,59,54,38,50,48,50,52,70,74,35,93,66,57,79,61,87,74,60,87,82,53,50,72,66,59,48,50,49,37,56,34,23,36,36,61,53,67,88,72,24,58,46,73,69,56,52,54,66,73,92